Protein AF-A0A1S3ZKY7-F1 (afdb_monomer)

Foldseek 3Di:
DDPVVVCCVPQQLDDDLVRQLVDDDPPDDSVRSNCCNPPPSPDPVNNVVVVVVVVVVVPDPDDPPDDQDPVVVLVVLVVVLVVVCVVCVVDDPQRSCCVRVNDDDPPDDDDSPPDDDVCNVVDPPDPPVVVVVVVVVVVVVVVVVVVVVVVVVVVVVVVVVVVVVVVVVVVVVVVVVVPDPDDDDDDDDDDDD

Organism: Nicotiana tabacum (NCBI:txid4097)

Solvent-accessible surface area (backbone atoms only — not comparable to full-atom values): 12027 Å² total; per-residue (Å²): 132,57,69,65,61,55,44,50,65,67,39,58,75,81,45,60,72,75,59,44,68,68,68,70,57,96,91,51,56,70,66,61,50,48,46,46,49,62,64,46,63,62,26,67,69,47,46,54,50,52,51,52,51,51,55,54,57,73,66,54,85,68,78,80,84,74,68,83,70,56,68,67,59,49,52,52,56,49,52,55,51,52,50,49,45,70,75,43,69,84,58,51,76,66,58,54,48,29,72,73,76,39,84,81,59,93,89,62,86,90,75,85,79,78,67,89,46,73,63,67,77,66,48,77,85,71,52,75,65,58,54,51,52,53,53,53,52,54,50,54,50,52,54,52,52,54,54,53,52,53,52,51,50,54,52,47,57,54,49,51,56,52,49,55,53,50,51,56,51,50,53,51,51,52,52,59,63,70,68,57,79,88,77,79,83,88,83,84,86,81,82,88,134

Sequence (193 aa):
MDQLERIIAQDVKFKPLHEALKNVPKEIDKSDWEWLVKEHFLSEKFKETSIKNSINRSKLRMPHRTGSKPIREIIYELAEIQELVQFEPSLTNIEVIERYFGPQNKSHVVGLGCGITTKELKGGSSSKAAILIELNATRKEKESLQTELNATKKAKDSLEKRMDDFESKYDHLISLLVDQPSSAPSTSQQSTS

Structure (mmCIF, N/CA/C/O backbone):
data_AF-A0A1S3ZKY7-F1
#
_entry.id   AF-A0A1S3ZKY7-F1
#
loop_
_atom_site.group_PDB
_atom_site.id
_atom_site.type_symbol
_atom_site.label_atom_id
_atom_site.label_alt_id
_atom_site.label_comp_id
_atom_site.label_asym_id
_atom_site.label_entity_id
_atom_site.label_seq_id
_atom_site.pdbx_PDB_ins_code
_atom_site.Cartn_x
_atom_site.Cartn_y
_atom_site.Cartn_z
_atom_site.occupancy
_atom_site.B_iso_or_equiv
_atom_site.auth_seq_id
_atom_site.auth_comp_id
_atom_site.auth_asym_id
_atom_site.auth_atom_id
_atom_site.pdbx_PDB_model_num
ATOM 1 N N . MET A 1 1 ? -17.251 -1.980 9.704 1.00 42.00 1 MET A N 1
ATOM 2 C CA . MET A 1 1 ? -17.625 -2.300 11.102 1.00 42.00 1 MET A CA 1
ATOM 3 C C . MET A 1 1 ? -18.119 -3.734 11.110 1.00 42.00 1 MET A C 1
ATOM 5 O O . MET A 1 1 ? -19.294 -3.962 10.836 1.00 42.00 1 MET A O 1
ATOM 9 N N . ASP A 1 2 ? -17.206 -4.683 11.313 1.00 42.94 2 ASP A N 1
ATOM 10 C CA . ASP A 1 2 ? -17.513 -6.113 11.237 1.00 42.94 2 ASP A CA 1
ATOM 11 C C . ASP A 1 2 ? -18.551 -6.485 12.301 1.00 42.94 2 ASP A C 1
ATOM 13 O O . ASP A 1 2 ? -18.500 -6.012 13.441 1.00 42.94 2 ASP A O 1
ATOM 17 N N . GLN A 1 3 ? -19.504 -7.340 11.925 1.00 47.78 3 GLN A N 1
ATOM 18 C CA . GLN A 1 3 ? -20.523 -7.894 12.825 1.00 47.78 3 GLN A CA 1
ATOM 19 C C . GLN A 1 3 ? -19.907 -8.415 14.132 1.00 47.78 3 GLN A C 1
ATOM 21 O O . GLN A 1 3 ? -20.497 -8.253 15.194 1.00 47.78 3 GLN A O 1
ATOM 26 N N . LEU A 1 4 ? -18.690 -8.958 14.058 1.00 48.91 4 LEU A N 1
ATOM 27 C CA . LEU A 1 4 ? -17.944 -9.510 15.182 1.00 48.91 4 LEU A CA 1
ATOM 28 C C . LEU A 1 4 ? -17.546 -8.457 16.233 1.00 48.91 4 LEU A C 1
ATOM 30 O O . LEU A 1 4 ? -17.684 -8.708 17.427 1.00 48.91 4 LEU A O 1
ATOM 34 N N . GLU A 1 5 ? -17.117 -7.256 15.826 1.00 50.06 5 GLU A N 1
ATOM 35 C CA . GLU A 1 5 ? -16.776 -6.182 16.775 1.00 50.06 5 GLU A CA 1
ATOM 36 C C . GLU A 1 5 ? -18.026 -5.584 17.428 1.00 50.06 5 GLU A C 1
ATOM 38 O O . GLU A 1 5 ? -18.003 -5.255 18.616 1.00 50.06 5 GLU A O 1
ATOM 43 N N . ARG A 1 6 ? -19.140 -5.500 16.684 1.00 51.94 6 ARG A N 1
ATOM 44 C CA . ARG A 1 6 ? -20.444 -5.120 17.252 1.00 51.94 6 ARG A CA 1
ATOM 45 C C . ARG A 1 6 ? -20.927 -6.153 18.271 1.00 51.94 6 ARG A C 1
ATOM 47 O O . ARG A 1 6 ? -21.351 -5.754 19.351 1.00 51.94 6 ARG A O 1
ATOM 54 N N . ILE A 1 7 ? -20.786 -7.445 17.970 1.00 52.59 7 ILE A N 1
ATOM 55 C CA . ILE A 1 7 ? -21.135 -8.550 18.876 1.00 52.59 7 ILE A CA 1
ATOM 56 C C . ILE A 1 7 ? -20.257 -8.512 20.130 1.00 52.59 7 ILE A C 1
ATOM 58 O O . ILE A 1 7 ? -20.782 -8.484 21.231 1.00 52.59 7 ILE A O 1
ATOM 62 N N . ILE A 1 8 ? -18.932 -8.401 20.024 1.00 54.78 8 ILE A N 1
ATOM 63 C CA . ILE A 1 8 ? -18.059 -8.377 21.214 1.00 54.78 8 ILE A CA 1
ATOM 64 C C . ILE A 1 8 ? -18.312 -7.124 22.078 1.00 54.78 8 ILE A C 1
ATOM 66 O O . ILE A 1 8 ? -18.325 -7.205 23.310 1.00 54.78 8 ILE A O 1
ATOM 70 N N . ALA A 1 9 ? -18.548 -5.961 21.459 1.00 54.97 9 ALA A N 1
ATOM 71 C CA . ALA A 1 9 ? -18.803 -4.715 22.179 1.00 54.97 9 ALA A CA 1
ATOM 72 C C . ALA A 1 9 ? -20.195 -4.652 22.841 1.00 54.97 9 ALA A C 1
ATOM 74 O O . ALA A 1 9 ? -20.296 -4.080 23.928 1.00 54.97 9 ALA A O 1
ATOM 75 N N . GLN A 1 10 ? -21.241 -5.226 22.227 1.00 53.69 10 GLN A N 1
ATOM 76 C CA . GLN A 1 10 ? -22.602 -5.269 22.792 1.00 53.69 10 GLN A CA 1
ATOM 77 C C . GLN A 1 10 ? -22.872 -6.498 23.671 1.00 53.69 10 GLN A C 1
ATOM 79 O O . GLN A 1 10 ? -23.596 -6.368 24.656 1.00 53.69 10 GLN A O 1
ATOM 84 N N . ASP A 1 11 ? -22.306 -7.667 23.355 1.00 52.34 11 ASP A N 1
ATOM 85 C CA . ASP A 1 11 ? -22.710 -8.934 23.978 1.00 52.34 11 ASP A CA 1
ATOM 86 C C . ASP A 1 11 ? -21.818 -9.407 25.124 1.00 52.34 11 ASP A C 1
ATOM 88 O O . ASP A 1 11 ? -22.285 -10.136 25.992 1.00 52.34 11 ASP A O 1
ATOM 92 N N . VAL A 1 12 ? -20.553 -8.995 25.184 1.00 53.25 12 VAL A N 1
ATOM 93 C CA . VAL A 1 12 ? -19.628 -9.512 26.211 1.00 53.25 12 VAL A CA 1
ATOM 94 C C . VAL A 1 12 ? -19.398 -8.502 27.329 1.00 53.25 12 VAL A C 1
ATOM 96 O O . VAL A 1 12 ? -19.188 -8.866 28.484 1.00 53.25 12 VAL A O 1
ATOM 99 N N . LYS A 1 13 ? -19.444 -7.207 27.010 1.00 55.41 13 LYS A N 1
ATOM 100 C CA . LYS A 1 13 ? -18.928 -6.177 27.915 1.00 55.41 13 LYS A CA 1
ATOM 101 C C . LYS A 1 13 ? -19.804 -5.911 29.146 1.00 55.41 13 LYS A C 1
ATOM 103 O O . LYS A 1 13 ? -19.282 -5.374 30.117 1.00 55.41 13 LYS A O 1
ATOM 108 N N . PHE A 1 14 ? -21.086 -6.299 29.125 1.00 52.44 14 PHE A N 1
ATOM 109 C CA . PHE A 1 14 ? -22.036 -6.033 30.220 1.00 52.44 14 PHE A CA 1
ATOM 110 C C . PHE A 1 14 ? -23.127 -7.097 30.423 1.00 52.44 14 PHE A C 1
ATOM 112 O O . PHE A 1 14 ? -24.035 -6.877 31.223 1.00 52.44 14 PHE A O 1
ATOM 119 N N . LYS A 1 15 ? -23.068 -8.239 29.728 1.00 62.38 15 LYS A N 1
ATOM 120 C CA . LYS A 1 15 ? -24.118 -9.257 29.831 1.00 62.38 15 LYS A CA 1
ATOM 121 C C . LYS A 1 15 ? -23.753 -10.362 30.825 1.00 62.38 15 LYS A C 1
ATOM 123 O O . LYS A 1 15 ? -22.584 -10.745 30.914 1.00 62.38 15 LYS A O 1
ATOM 128 N N . PRO A 1 16 ? -24.728 -10.891 31.584 1.00 65.12 16 PRO A N 1
ATOM 129 C CA . PRO A 1 16 ? -24.502 -12.038 32.455 1.00 65.12 16 PRO A CA 1
ATOM 130 C C . PRO A 1 16 ? -24.064 -13.264 31.633 1.00 65.12 16 PRO A C 1
ATOM 132 O O . PRO A 1 16 ? -24.511 -13.450 30.503 1.00 65.12 16 PRO A O 1
ATOM 135 N N . LEU A 1 17 ? -23.207 -14.117 32.214 1.00 67.81 17 LEU A N 1
ATOM 136 C CA . LEU A 1 17 ? -22.552 -15.271 31.563 1.00 67.81 17 LEU A CA 1
ATOM 137 C C . LEU A 1 17 ? -23.483 -16.086 30.644 1.00 67.81 17 LEU A C 1
ATOM 139 O O . LEU A 1 17 ? -23.089 -16.474 29.549 1.00 67.81 17 LEU A O 1
ATOM 143 N N . HIS A 1 18 ? -24.722 -16.329 31.073 1.00 66.88 18 HIS A N 1
ATOM 144 C CA . HIS A 1 18 ? -25.687 -17.139 30.328 1.00 66.88 18 HIS A CA 1
ATOM 145 C C . HIS A 1 18 ? -26.135 -16.510 28.997 1.00 66.88 18 HIS A C 1
ATOM 147 O O . HIS A 1 18 ? -26.494 -17.233 28.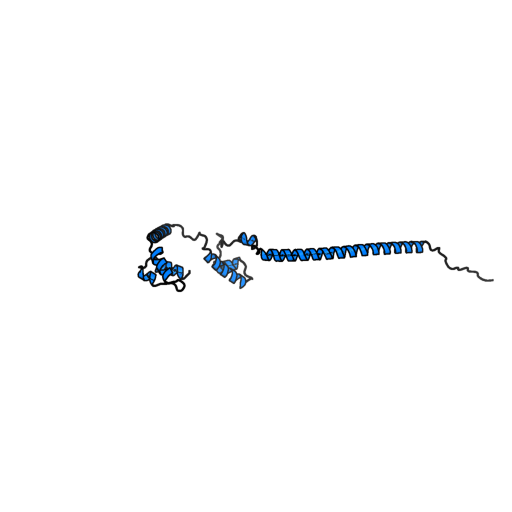072 1.00 66.88 18 HIS A O 1
ATOM 153 N N . GLU A 1 19 ? -26.116 -15.181 28.883 1.00 71.50 19 GLU A N 1
ATOM 154 C CA . GLU A 1 19 ? -26.528 -14.469 27.673 1.00 71.50 19 GLU A CA 1
ATOM 155 C C . GLU A 1 19 ? -25.380 -14.412 26.652 1.00 71.50 19 GLU A C 1
ATOM 157 O O . GLU A 1 19 ? -25.602 -14.641 25.465 1.00 71.50 19 GLU A O 1
ATOM 162 N N . ALA A 1 20 ? -24.137 -14.236 27.117 1.00 70.69 20 ALA A N 1
ATOM 163 C CA . ALA A 1 20 ? -22.943 -14.274 26.265 1.00 70.69 20 ALA A CA 1
ATOM 164 C C . ALA A 1 20 ? -22.727 -15.656 25.616 1.00 70.69 20 ALA A C 1
ATOM 166 O O . ALA A 1 20 ? -22.310 -15.753 24.463 1.00 70.69 20 ALA A O 1
ATOM 167 N N . LEU A 1 21 ? -23.072 -16.738 26.323 1.00 75.94 21 LEU A N 1
ATOM 168 C CA . LEU A 1 21 ? -22.994 -18.104 25.790 1.00 75.94 21 LEU A CA 1
ATOM 169 C C . LEU A 1 21 ? -24.076 -18.428 24.745 1.00 75.94 21 LEU A C 1
ATOM 171 O O . LEU A 1 21 ? -23.936 -19.401 24.006 1.00 75.94 21 LEU A O 1
ATOM 175 N N . LYS A 1 22 ? -25.155 -17.639 24.668 1.00 77.81 22 LYS A N 1
ATOM 176 C CA . LYS A 1 22 ? -26.267 -17.873 23.734 1.00 77.81 22 LYS A CA 1
ATOM 177 C C . LYS A 1 22 ? -25.970 -17.354 22.322 1.00 77.81 22 LYS A C 1
ATOM 179 O O . LYS A 1 22 ? -26.489 -17.903 21.352 1.00 77.81 22 LYS A O 1
ATOM 184 N N . ASN A 1 23 ? -25.118 -16.338 22.205 1.00 75.81 23 ASN A N 1
ATOM 185 C CA . ASN A 1 23 ? -24.823 -15.653 20.947 1.00 75.81 23 ASN A CA 1
ATOM 186 C C . ASN A 1 23 ? -23.524 -16.170 20.316 1.00 75.81 23 ASN A C 1
ATOM 188 O O . ASN A 1 23 ? -22.545 -15.436 20.207 1.00 75.81 23 ASN A O 1
ATOM 192 N N . VAL A 1 24 ? -23.511 -17.441 19.907 1.00 81.06 24 VAL A N 1
ATOM 193 C CA . VAL A 1 24 ? -22.349 -18.038 19.230 1.00 81.06 24 VAL A CA 1
ATOM 194 C C . VAL A 1 24 ? -22.289 -17.553 17.776 1.00 81.06 24 VAL A C 1
ATOM 196 O O . VAL A 1 24 ? -23.265 -17.733 17.039 1.00 8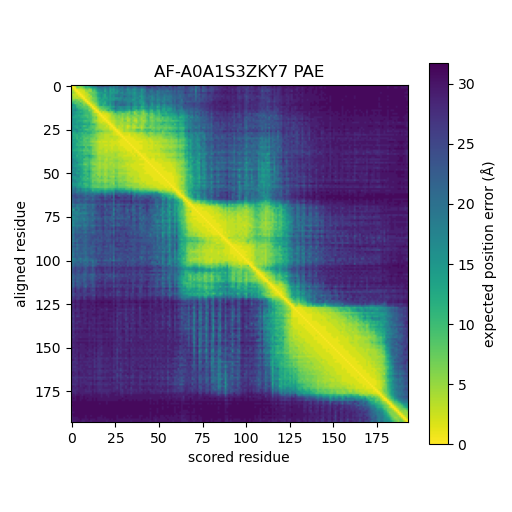1.06 24 VAL A O 1
ATOM 199 N N . PRO A 1 25 ? -21.181 -16.938 17.327 1.00 82.75 25 PRO A N 1
ATOM 200 C CA . PRO A 1 25 ? -21.017 -16.554 15.927 1.00 82.75 25 PRO A CA 1
ATOM 201 C C . PRO A 1 25 ? -21.023 -17.774 14.997 1.00 82.75 25 PRO A C 1
ATOM 203 O O . PRO A 1 25 ? -20.473 -18.816 15.334 1.00 82.75 25 PRO A O 1
ATOM 206 N N . LYS A 1 26 ? -21.614 -17.637 13.800 1.00 78.94 26 LYS A N 1
ATOM 207 C CA . LYS A 1 26 ? -21.827 -18.752 12.850 1.00 78.94 26 LYS A CA 1
ATOM 208 C C . LYS A 1 26 ? -20.545 -19.469 12.401 1.00 78.94 26 LYS A C 1
ATOM 210 O O . LYS A 1 26 ? -20.623 -20.600 11.943 1.00 78.94 26 LYS A O 1
ATOM 215 N N . GLU A 1 27 ? -19.403 -18.799 12.500 1.00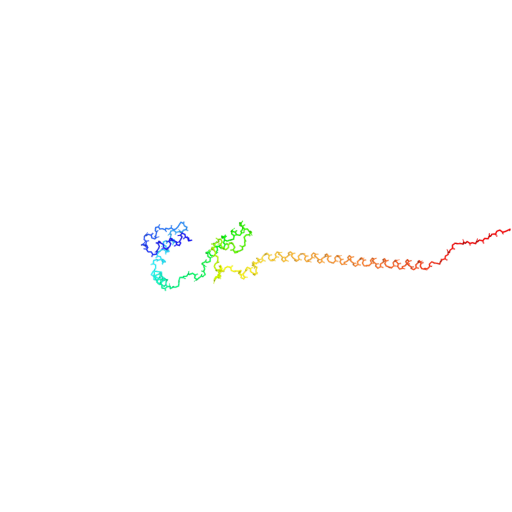 84.56 27 GLU A N 1
ATOM 216 C CA . GLU A 1 27 ? -18.098 -19.272 12.019 1.00 84.56 27 GLU A CA 1
ATOM 217 C C . GLU A 1 27 ? -17.199 -19.807 13.143 1.00 84.56 27 GLU A C 1
ATOM 219 O O . GLU A 1 27 ? -16.087 -20.252 12.873 1.00 84.56 27 GLU A O 1
ATOM 224 N N . ILE A 1 28 ? -17.648 -19.745 14.400 1.00 81.56 28 ILE A N 1
ATOM 225 C CA . ILE A 1 28 ? -16.843 -20.109 15.569 1.00 81.56 28 ILE A CA 1
ATOM 226 C C . ILE A 1 28 ? -17.402 -21.390 16.179 1.00 81.56 28 ILE A C 1
ATOM 228 O O . ILE A 1 28 ? -18.613 -21.510 16.382 1.00 81.56 28 ILE A O 1
ATOM 232 N N . ASP A 1 29 ? -16.517 -22.339 16.492 1.00 90.19 29 ASP A N 1
ATOM 233 C CA . ASP A 1 29 ? -16.918 -23.546 17.204 1.00 90.19 29 ASP A CA 1
ATOM 234 C C . ASP A 1 29 ? -17.495 -23.196 18.579 1.00 90.19 29 ASP A C 1
ATOM 236 O O . ASP A 1 29 ? -17.014 -22.312 19.295 1.00 90.19 29 ASP A O 1
ATOM 240 N N . LYS A 1 30 ? -18.542 -23.917 18.975 1.00 87.44 30 LYS A N 1
ATOM 241 C CA . LYS A 1 30 ? -19.236 -23.647 20.232 1.00 87.44 30 LYS A CA 1
ATOM 242 C C . LYS A 1 30 ? -18.313 -23.819 21.443 1.00 87.44 30 LYS A C 1
ATOM 244 O O . LYS A 1 30 ? -18.432 -23.059 22.402 1.00 87.44 30 LYS A O 1
ATOM 249 N N . SER A 1 31 ? -17.390 -24.775 21.389 1.00 88.06 31 SER A N 1
ATOM 250 C CA . SER A 1 31 ? -16.435 -25.060 22.464 1.00 88.06 31 SER A CA 1
ATOM 251 C C . SER A 1 31 ? -15.411 -23.935 22.598 1.00 88.06 31 SER A C 1
ATOM 253 O O . SER A 1 31 ? -15.152 -23.469 23.708 1.00 88.06 31 SER A O 1
ATOM 255 N N . ASP A 1 32 ? -14.898 -23.444 21.467 1.00 88.00 32 ASP A N 1
ATOM 256 C CA . ASP A 1 32 ? -13.958 -22.319 21.423 1.00 88.00 32 ASP A CA 1
ATOM 257 C C . ASP A 1 32 ? -14.606 -21.034 21.950 1.00 88.00 32 ASP A C 1
ATOM 259 O O . ASP A 1 32 ? -14.001 -20.302 22.737 1.00 88.00 32 ASP A O 1
ATOM 263 N N . TRP A 1 33 ? -15.868 -20.783 21.583 1.00 87.25 33 TRP A N 1
ATOM 264 C CA . TRP A 1 33 ? -16.634 -19.655 22.114 1.00 87.25 33 TRP A CA 1
ATOM 265 C C . TRP A 1 33 ? -16.857 -19.768 23.625 1.00 87.25 33 TRP A C 1
ATOM 267 O O . TRP A 1 33 ? -16.648 -18.799 24.358 1.00 87.25 33 TRP A O 1
ATOM 277 N N . GLU A 1 34 ? -17.244 -20.949 24.113 1.00 87.75 34 GLU A N 1
ATOM 278 C CA . GLU A 1 34 ? -17.424 -21.190 25.545 1.00 87.75 34 GLU A CA 1
ATOM 279 C C . GLU A 1 34 ? -16.136 -20.959 26.336 1.00 87.75 34 GLU A C 1
ATOM 281 O O . GLU A 1 34 ? -16.178 -20.297 27.376 1.00 87.75 34 GLU A O 1
ATOM 286 N N . TRP A 1 35 ? -15.004 -21.469 25.846 1.00 91.44 35 TRP A N 1
ATOM 287 C CA . TRP A 1 35 ? -13.700 -21.262 26.471 1.00 91.44 35 TRP A CA 1
ATOM 288 C C . TRP A 1 35 ? -13.334 -19.777 26.500 1.00 91.44 35 TRP A C 1
ATOM 290 O O . TRP A 1 35 ? -12.977 -19.240 27.544 1.00 91.44 35 TRP A O 1
ATOM 300 N N . LEU A 1 36 ? -13.500 -19.076 25.380 1.00 86.31 36 LEU A N 1
ATOM 301 C CA . LEU A 1 36 ? -13.163 -17.660 25.258 1.00 86.31 36 LEU A CA 1
ATOM 302 C C . LEU A 1 36 ? -14.007 -16.783 26.204 1.00 86.31 36 LEU A C 1
ATOM 304 O O . LEU A 1 36 ? -13.482 -15.875 26.855 1.00 86.31 36 LEU A O 1
ATOM 308 N N . VAL A 1 37 ? -15.301 -17.083 26.350 1.00 84.50 37 VAL A N 1
ATOM 309 C CA . VAL A 1 37 ? -16.180 -16.389 27.301 1.00 84.50 37 VAL A CA 1
ATOM 310 C C . VAL A 1 37 ? -15.797 -16.710 28.750 1.00 84.50 37 VAL A C 1
ATOM 312 O O . VAL A 1 37 ? -15.634 -15.784 29.549 1.00 84.50 37 VAL A O 1
ATOM 315 N N . LYS A 1 38 ? -15.641 -17.994 29.100 1.00 84.69 38 LYS A N 1
ATOM 316 C CA . LYS A 1 38 ? -15.404 -18.445 30.483 1.00 84.69 38 LYS A CA 1
ATOM 317 C C . LYS A 1 38 ? -14.000 -18.106 30.988 1.00 84.69 38 LYS A C 1
ATOM 319 O O . LYS A 1 38 ? -13.868 -17.569 32.083 1.00 84.69 38 LYS A O 1
ATOM 324 N N . GLU A 1 39 ? -12.975 -18.364 30.184 1.00 86.88 39 GLU A N 1
ATOM 325 C CA . GLU A 1 39 ? -11.572 -18.285 30.601 1.00 86.88 39 GLU A CA 1
ATOM 326 C C . GLU A 1 39 ? -10.929 -16.932 30.288 1.00 86.88 39 GLU A C 1
ATOM 328 O O . GLU A 1 39 ? -10.098 -16.451 31.057 1.00 86.88 39 GLU A O 1
ATOM 333 N N . HIS A 1 40 ? -11.303 -16.274 29.184 1.00 83.94 40 HIS A N 1
ATOM 334 C CA . HIS A 1 40 ? -10.685 -15.001 28.803 1.00 83.94 40 HIS A CA 1
ATOM 335 C C . HIS A 1 40 ? -11.512 -13.799 29.258 1.00 83.94 40 HIS A C 1
ATOM 337 O O . HIS A 1 40 ? -11.058 -13.013 30.095 1.00 83.94 40 HIS A O 1
ATOM 343 N N . PHE A 1 41 ? -12.735 -13.653 28.745 1.00 80.81 41 PHE A N 1
ATOM 344 C CA . PHE A 1 41 ? -13.540 -12.450 28.974 1.00 80.81 41 PHE A CA 1
ATOM 345 C C . PHE A 1 41 ? -14.066 -12.312 30.403 1.00 80.81 41 PHE A C 1
ATOM 347 O O . PHE A 1 41 ? -14.220 -11.190 30.895 1.00 80.81 41 PHE A O 1
ATOM 354 N N . LEU A 1 42 ? -14.305 -13.427 31.096 1.00 81.81 42 LEU A N 1
ATOM 355 C CA . LEU A 1 42 ? -14.698 -13.405 32.503 1.00 81.81 42 LEU A CA 1
ATOM 356 C C . LEU A 1 42 ? -13.529 -13.358 33.487 1.00 81.81 42 LEU A C 1
ATOM 358 O O . LEU A 1 42 ? -13.784 -13.140 34.677 1.00 81.81 42 LEU A O 1
ATOM 362 N N . SER A 1 43 ? -12.285 -13.480 33.015 1.00 85.88 43 SER A N 1
ATOM 363 C CA . SER A 1 43 ? -11.109 -13.380 33.879 1.00 85.88 43 SER A CA 1
ATOM 364 C C . SER A 1 43 ? -11.023 -12.016 34.573 1.00 85.88 43 SER A C 1
ATOM 366 O O . SER A 1 43 ? -11.299 -10.967 33.981 1.00 85.88 43 SER A O 1
ATOM 368 N N . GLU A 1 44 ? -10.595 -12.028 35.838 1.00 87.81 44 GLU A N 1
ATOM 369 C CA . GLU A 1 44 ? -10.360 -10.826 36.652 1.00 87.81 44 GLU A CA 1
ATOM 370 C C . GLU A 1 44 ? -9.427 -9.848 35.921 1.00 87.81 44 GLU A C 1
ATOM 372 O O . GLU A 1 44 ? -9.733 -8.669 35.737 1.00 87.81 44 GLU A O 1
ATOM 377 N N . LYS A 1 45 ? -8.324 -10.385 35.379 1.00 89.00 45 LYS A N 1
ATOM 378 C CA . LYS A 1 45 ? -7.309 -9.635 34.635 1.00 89.00 45 LYS A CA 1
ATOM 379 C C . LYS A 1 45 ? -7.904 -8.890 33.440 1.00 89.00 45 LYS A C 1
ATOM 381 O O . LYS A 1 45 ? -7.572 -7.720 33.225 1.00 89.00 45 LYS A O 1
ATOM 386 N N . PHE A 1 46 ? -8.762 -9.542 32.651 1.00 84.44 46 PHE A N 1
ATOM 387 C CA . PHE A 1 46 ? -9.401 -8.910 31.497 1.00 84.44 46 PHE A CA 1
ATOM 388 C C . PHE A 1 46 ? -10.382 -7.820 31.933 1.00 84.44 46 PHE A C 1
ATOM 390 O O . PHE A 1 46 ? -10.324 -6.707 31.405 1.00 84.44 46 PHE A O 1
ATOM 397 N N . LYS A 1 47 ? -11.233 -8.098 32.929 1.00 83.00 47 LYS A N 1
ATOM 398 C CA . LYS A 1 47 ? -12.198 -7.131 33.478 1.00 83.00 47 LYS A CA 1
ATOM 399 C C . LYS A 1 47 ? -11.506 -5.876 33.997 1.00 83.00 47 LYS A C 1
ATOM 401 O O . LYS A 1 47 ? -11.846 -4.771 33.573 1.00 83.00 47 LYS A O 1
ATOM 406 N N . GLU A 1 48 ? -10.488 -6.035 34.838 1.00 87.81 48 GLU A N 1
ATOM 407 C CA . GLU A 1 48 ? -9.704 -4.916 35.357 1.00 87.81 48 GLU A CA 1
ATOM 408 C C . GLU A 1 48 ? -9.064 -4.091 34.240 1.00 87.81 48 GLU A C 1
ATOM 410 O O . GLU A 1 48 ? -9.129 -2.860 34.250 1.00 87.81 48 GLU A O 1
ATOM 415 N N . THR A 1 49 ? -8.441 -4.762 33.268 1.00 82.69 49 THR A N 1
ATOM 416 C CA . THR A 1 49 ? -7.779 -4.101 32.137 1.00 82.69 49 THR A CA 1
ATOM 417 C C . THR A 1 49 ? -8.792 -3.341 31.285 1.00 82.69 49 THR A C 1
ATOM 419 O O . THR A 1 49 ? -8.549 -2.199 30.902 1.00 82.69 49 THR A O 1
ATOM 422 N N . SER A 1 50 ? -9.958 -3.937 31.030 1.00 79.19 50 SER A N 1
ATOM 423 C CA . SER A 1 50 ? -11.060 -3.324 30.288 1.00 79.19 50 SER A CA 1
ATOM 424 C C . SER A 1 50 ? -11.580 -2.059 30.984 1.00 79.19 50 SER A C 1
ATOM 426 O O . SER A 1 50 ? -11.712 -1.017 30.336 1.00 79.19 50 SER A O 1
ATOM 428 N N . ILE A 1 51 ? -11.785 -2.106 32.308 1.00 84.06 51 ILE A N 1
ATOM 429 C CA . ILE A 1 51 ? -12.202 -0.951 33.121 1.00 84.06 51 ILE A CA 1
ATOM 430 C C . ILE A 1 51 ? -11.133 0.147 33.084 1.00 84.06 51 ILE A C 1
ATOM 432 O O . ILE A 1 51 ? -11.445 1.295 32.757 1.00 84.06 51 ILE A O 1
ATOM 436 N N . LYS A 1 52 ? -9.864 -0.201 33.342 1.00 86.31 52 LYS A N 1
ATOM 437 C CA . LYS A 1 52 ? -8.726 0.735 33.278 1.00 86.31 52 LYS A CA 1
ATOM 438 C C . LYS A 1 52 ? -8.643 1.403 31.901 1.00 86.31 52 LYS A C 1
ATOM 440 O O . LYS A 1 52 ? -8.559 2.626 31.821 1.00 86.31 52 LYS A O 1
ATOM 445 N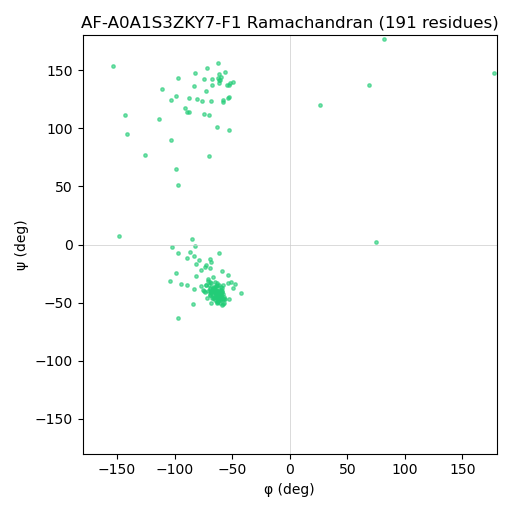 N . ASN A 1 53 ? -8.753 0.634 30.817 1.00 82.81 53 ASN A N 1
ATOM 446 C CA . ASN A 1 53 ? -8.741 1.151 29.447 1.00 82.81 53 ASN A CA 1
ATOM 447 C C . ASN A 1 53 ? -9.924 2.082 29.164 1.00 82.81 53 ASN A C 1
ATOM 449 O O . ASN A 1 53 ? -9.746 3.106 28.508 1.00 82.81 53 ASN A O 1
ATOM 453 N N . SER A 1 54 ? -11.119 1.758 29.663 1.00 78.44 54 SER A N 1
ATOM 454 C CA . SER A 1 54 ? -12.304 2.607 29.514 1.00 78.44 54 SER A CA 1
ATOM 455 C C . SER A 1 54 ? -12.134 3.952 30.227 1.00 78.44 54 SER A C 1
ATOM 457 O O . SER A 1 54 ? -12.396 4.995 29.633 1.00 78.44 54 SER A O 1
ATOM 459 N N . ILE A 1 55 ? -11.629 3.940 31.465 1.00 83.75 55 ILE A N 1
ATOM 460 C CA . ILE A 1 55 ? -11.339 5.152 32.249 1.00 83.75 55 ILE A CA 1
ATOM 461 C C . ILE A 1 55 ? -10.227 5.978 31.591 1.00 83.75 55 ILE A C 1
ATOM 463 O O . ILE A 1 55 ? -10.296 7.202 31.533 1.00 83.75 55 ILE A O 1
ATOM 467 N N . ASN A 1 56 ? -9.184 5.327 31.078 1.00 83.38 56 ASN A N 1
ATOM 468 C CA . ASN A 1 56 ? -8.111 6.024 30.375 1.00 83.38 56 ASN A CA 1
ATOM 469 C C . ASN A 1 56 ? -8.632 6.679 29.094 1.00 83.38 56 ASN A C 1
ATOM 471 O O . ASN A 1 56 ? -8.288 7.826 28.822 1.00 83.38 56 ASN A O 1
ATOM 475 N N . ARG A 1 57 ? -9.522 5.999 28.357 1.00 75.44 57 ARG A N 1
ATOM 476 C CA . ARG A 1 57 ? -10.179 6.572 27.178 1.00 75.44 57 ARG A CA 1
ATOM 477 C C . ARG A 1 57 ? -11.051 7.774 27.519 1.00 75.44 57 ARG A C 1
ATOM 479 O O . ARG A 1 57 ? -11.004 8.760 26.796 1.00 75.44 57 ARG A O 1
ATOM 486 N N . SER A 1 58 ? -11.797 7.733 28.623 1.00 77.06 58 SER A N 1
ATOM 487 C CA . SER A 1 58 ? -12.638 8.865 29.032 1.00 77.06 58 SER A CA 1
ATOM 488 C C . SER A 1 58 ? -11.832 10.083 29.501 1.00 77.06 58 SER A C 1
ATOM 490 O O . SER A 1 58 ? -12.354 11.193 29.500 1.00 77.06 58 SER A O 1
ATOM 492 N N . LYS A 1 59 ? -10.564 9.898 29.896 1.00 83.38 59 LYS A N 1
ATOM 493 C CA . LYS A 1 59 ? -9.640 10.983 30.279 1.00 83.38 59 LYS A CA 1
ATOM 494 C C . LYS A 1 59 ? -8.950 11.654 29.087 1.00 83.38 59 LYS A C 1
ATOM 496 O O . LYS A 1 59 ? -8.286 12.675 29.270 1.00 83.38 59 LYS A O 1
ATOM 501 N N . LEU A 1 60 ? -9.071 11.103 27.878 1.00 71.56 60 LEU A N 1
ATOM 502 C CA . LEU A 1 60 ? -8.468 11.690 26.683 1.00 71.56 60 LEU A CA 1
ATOM 503 C C . LEU A 1 60 ? -9.205 12.988 26.320 1.00 71.56 60 LEU A C 1
ATOM 505 O O . LEU A 1 60 ? -10.357 12.967 25.901 1.00 71.56 60 LEU A O 1
ATOM 509 N N . ARG A 1 61 ? -8.525 14.132 26.482 1.00 65.50 61 ARG A N 1
ATOM 510 C CA . ARG A 1 61 ? -9.045 15.463 26.102 1.00 65.50 61 ARG A CA 1
ATOM 511 C C . ARG A 1 61 ? -8.982 15.741 24.604 1.00 65.50 61 ARG A C 1
ATOM 513 O O . ARG A 1 61 ? -9.697 16.615 24.127 1.00 65.50 61 ARG A O 1
ATOM 520 N N . MET A 1 62 ? -8.110 15.043 23.883 1.00 64.56 62 MET A N 1
ATOM 521 C CA . MET A 1 62 ? -7.963 15.203 22.442 1.00 64.56 62 MET A CA 1
ATOM 522 C C . MET A 1 62 ? -8.891 14.212 21.735 1.00 64.56 62 MET A C 1
ATOM 524 O O . MET A 1 62 ? -8.684 13.006 21.881 1.00 64.56 62 MET A O 1
ATOM 528 N N . PRO A 1 63 ? -9.883 14.673 20.951 1.00 54.22 63 PRO A N 1
ATOM 529 C CA . PRO A 1 63 ? -10.572 13.802 20.012 1.00 54.22 63 PRO A CA 1
ATOM 530 C C . PRO A 1 63 ? -9.516 13.225 19.067 1.00 54.22 63 PRO A C 1
ATOM 532 O O . PRO A 1 63 ? -8.791 13.988 18.424 1.00 54.22 63 PRO A O 1
ATOM 535 N N . HIS A 1 64 ? -9.400 11.900 18.976 1.00 54.47 64 HIS A N 1
ATOM 536 C CA . HIS A 1 64 ? -8.532 11.256 17.990 1.00 54.47 64 HIS A CA 1
ATOM 537 C C . HIS A 1 64 ? -9.114 11.448 16.584 1.00 54.47 64 HIS A C 1
ATOM 539 O O . HIS A 1 64 ? -9.709 10.549 16.008 1.00 54.47 64 HIS A O 1
ATOM 545 N N . ARG A 1 65 ? -8.955 12.655 16.038 1.00 52.72 65 ARG A N 1
ATOM 546 C CA . ARG A 1 65 ? -8.876 12.889 14.591 1.00 52.72 65 ARG A CA 1
ATOM 547 C C . ARG A 1 65 ? -7.434 12.791 14.091 1.00 52.72 65 ARG A C 1
ATOM 549 O O . ARG A 1 65 ? -7.207 12.728 12.892 1.00 52.72 65 ARG A O 1
ATOM 556 N N . THR A 1 66 ? -6.474 12.749 15.016 1.00 44.72 66 THR A N 1
ATOM 557 C CA . THR A 1 66 ? -5.054 12.542 14.743 1.00 44.72 66 THR A CA 1
ATOM 558 C C . THR A 1 66 ? -4.636 11.203 15.337 1.00 44.72 66 THR A C 1
ATOM 560 O O . THR A 1 66 ? -4.567 11.020 16.553 1.00 44.72 66 THR A O 1
ATOM 563 N N . GLY A 1 67 ? -4.410 10.263 14.437 1.00 55.28 67 GLY A N 1
ATOM 564 C CA . GLY A 1 67 ? -3.953 8.899 14.643 1.00 55.28 67 GLY A CA 1
ATOM 565 C C . GLY A 1 67 ? -3.939 8.245 13.267 1.00 55.28 67 GLY A C 1
ATOM 566 O O . GLY A 1 67 ? -4.741 8.625 12.412 1.00 55.28 67 GLY A O 1
ATOM 567 N N . SER A 1 68 ? -3.017 7.319 13.012 1.00 59.47 68 SER A N 1
ATOM 568 C CA . SER A 1 68 ? -3.065 6.561 11.763 1.00 59.47 68 SER A CA 1
ATOM 569 C C . SER A 1 68 ? -4.417 5.862 11.696 1.00 59.47 68 SER A C 1
ATOM 571 O O . SER A 1 68 ? -4.772 5.142 12.635 1.00 59.47 68 SER A O 1
ATOM 573 N N . LYS A 1 69 ? -5.178 6.090 10.618 1.00 66.12 69 LYS A N 1
ATOM 574 C CA . LYS A 1 69 ? -6.363 5.277 10.340 1.00 66.12 69 LYS A CA 1
ATOM 575 C C . LYS A 1 69 ? -5.952 3.799 10.442 1.00 66.12 69 LYS A C 1
ATOM 577 O O . LYS A 1 69 ? -4.831 3.456 10.043 1.00 66.12 69 LYS A O 1
ATOM 582 N N . PRO A 1 70 ? -6.785 2.919 11.018 1.00 69.44 70 PRO A N 1
ATOM 583 C CA . PRO A 1 70 ? -6.475 1.499 11.032 1.00 69.44 70 PRO A CA 1
ATOM 584 C C . PRO A 1 70 ? -6.227 1.029 9.593 1.00 69.44 70 PRO A C 1
ATOM 586 O O . PRO A 1 70 ? -6.970 1.392 8.687 1.00 69.44 70 PRO A O 1
ATOM 589 N N . ILE A 1 71 ? -5.191 0.209 9.385 1.00 70.50 71 ILE A N 1
ATOM 590 C CA . ILE A 1 71 ? -4.739 -0.238 8.049 1.00 70.50 71 ILE A CA 1
ATOM 591 C C . ILE A 1 71 ? -5.902 -0.758 7.194 1.00 70.50 71 ILE A C 1
ATOM 593 O O . ILE A 1 71 ? -5.969 -0.496 6.001 1.00 70.50 71 ILE A O 1
ATOM 597 N N . ARG A 1 72 ? -6.853 -1.456 7.818 1.00 72.38 72 ARG A N 1
ATOM 598 C CA . ARG A 1 72 ? -8.073 -1.949 7.175 1.00 72.38 72 ARG A CA 1
ATOM 599 C C . ARG A 1 72 ? -8.908 -0.841 6.531 1.00 72.38 72 ARG A C 1
ATOM 601 O O . ARG A 1 72 ? -9.375 -1.012 5.415 1.00 72.38 72 ARG A O 1
ATOM 608 N N . GLU A 1 73 ? -9.136 0.251 7.249 1.00 78.19 73 GLU A N 1
ATOM 609 C CA . GLU A 1 73 ? -9.928 1.379 6.756 1.00 78.19 73 GLU A CA 1
ATOM 610 C C . GLU A 1 73 ? -9.209 2.051 5.585 1.00 78.19 73 GLU A C 1
ATOM 612 O O . GLU A 1 73 ? -9.829 2.299 4.561 1.00 78.19 73 GLU A O 1
ATOM 617 N N . ILE A 1 74 ? -7.880 2.183 5.668 1.00 76.25 74 ILE A N 1
ATOM 618 C CA . ILE A 1 74 ? -7.054 2.669 4.554 1.00 76.25 74 ILE A CA 1
ATOM 619 C C . ILE A 1 74 ? -7.188 1.762 3.319 1.00 76.25 74 ILE A C 1
ATOM 621 O O . ILE A 1 74 ? -7.334 2.264 2.211 1.00 76.25 74 ILE A O 1
ATOM 625 N N . ILE A 1 75 ? -7.169 0.434 3.491 1.00 79.25 75 ILE A N 1
ATOM 626 C CA . ILE A 1 75 ? -7.330 -0.523 2.381 1.00 79.25 75 ILE A CA 1
ATOM 627 C C . ILE A 1 75 ? -8.689 -0.353 1.693 1.00 79.25 75 ILE A C 1
ATOM 629 O O . ILE A 1 75 ? -8.743 -0.352 0.466 1.00 79.25 75 ILE A O 1
ATOM 633 N N . TYR A 1 76 ? -9.772 -0.213 2.461 1.00 84.00 76 TYR A N 1
ATOM 634 C CA . TYR A 1 76 ? -11.105 -0.034 1.883 1.00 84.00 76 TYR A CA 1
ATOM 635 C C . TYR A 1 76 ? -11.235 1.296 1.141 1.00 84.00 76 TYR A C 1
ATOM 637 O O . TYR A 1 76 ? -11.687 1.299 0.000 1.00 84.00 76 TYR A O 1
ATOM 645 N N . GLU A 1 77 ? -10.774 2.395 1.744 1.00 83.88 77 GLU A N 1
ATOM 646 C CA . GLU A 1 77 ? -10.779 3.711 1.093 1.00 83.88 77 GLU A CA 1
ATOM 647 C C . GLU A 1 77 ? -9.973 3.691 -0.215 1.00 83.88 77 GLU A C 1
ATOM 649 O O . GLU A 1 77 ? -10.405 4.236 -1.227 1.00 83.88 77 GLU A O 1
ATOM 654 N N . LEU A 1 78 ? -8.818 3.017 -0.233 1.00 83.00 78 LEU A N 1
ATOM 655 C CA . LEU A 1 78 ? -7.999 2.882 -1.439 1.00 83.00 78 LEU A CA 1
ATOM 656 C C . LEU A 1 78 ? -8.656 2.036 -2.525 1.00 83.00 78 LEU A C 1
ATOM 658 O O . LEU A 1 78 ? -8.542 2.389 -3.695 1.00 83.00 78 LEU A O 1
ATOM 662 N N . ALA A 1 79 ? -9.317 0.936 -2.160 1.00 85.75 79 ALA A N 1
ATOM 663 C CA . ALA A 1 79 ? -10.015 0.091 -3.123 1.00 85.75 79 ALA A CA 1
ATOM 664 C C . ALA A 1 79 ? -11.130 0.873 -3.834 1.00 85.75 79 ALA A C 1
ATOM 666 O O . ALA A 1 79 ? -11.246 0.809 -5.055 1.00 85.75 79 ALA A O 1
ATOM 667 N N . GLU A 1 80 ? -11.886 1.668 -3.079 1.00 86.75 80 GLU A N 1
ATOM 668 C CA . GLU A 1 80 ? -12.981 2.489 -3.598 1.00 86.75 80 GLU A CA 1
ATOM 669 C C . GLU A 1 80 ? -12.464 3.638 -4.483 1.00 86.75 80 GLU A C 1
ATOM 671 O O . GLU A 1 80 ? -12.969 3.871 -5.580 1.00 86.75 80 GLU A O 1
ATOM 676 N N . ILE A 1 81 ? -11.378 4.304 -4.074 1.00 86.31 81 ILE A N 1
ATOM 677 C CA . ILE A 1 81 ? -10.699 5.316 -4.900 1.00 86.31 81 ILE A CA 1
ATOM 678 C C . ILE A 1 81 ? -10.145 4.694 -6.191 1.00 86.31 81 ILE A C 1
ATOM 680 O O . ILE A 1 81 ? -10.259 5.289 -7.262 1.00 86.31 81 ILE A O 1
ATOM 684 N N . GLN A 1 82 ? -9.555 3.500 -6.118 1.00 86.25 82 GLN A N 1
ATOM 685 C CA . GLN A 1 82 ? -9.019 2.799 -7.284 1.00 86.25 82 GLN A CA 1
ATOM 686 C C . GLN A 1 82 ? -10.127 2.397 -8.267 1.00 86.25 82 GLN A C 1
ATOM 688 O O . GLN A 1 82 ? -9.927 2.503 -9.478 1.00 86.25 82 GLN A O 1
ATOM 693 N N . GLU A 1 83 ? -11.289 1.976 -7.767 1.00 89.62 83 GLU A N 1
ATOM 694 C CA . GLU A 1 83 ? -12.473 1.688 -8.580 1.00 89.62 83 GLU A CA 1
ATOM 695 C C . GLU A 1 83 ? -12.979 2.945 -9.304 1.00 89.62 83 GLU A C 1
ATOM 697 O O . GLU A 1 83 ? -13.221 2.901 -10.510 1.00 89.62 83 GLU A O 1
ATOM 702 N N . LEU A 1 84 ? -13.035 4.093 -8.618 1.00 86.19 84 LEU A N 1
ATOM 703 C CA . LEU A 1 84 ? -13.404 5.374 -9.234 1.00 86.19 84 LEU A CA 1
ATOM 704 C C . LEU A 1 84 ? -12.431 5.795 -10.344 1.00 86.19 84 LEU A C 1
ATOM 706 O O . LEU A 1 84 ? -12.868 6.233 -11.406 1.00 86.19 84 LEU A O 1
ATOM 710 N N . VAL A 1 85 ? -11.122 5.627 -10.127 1.00 88.06 85 VAL A N 1
ATOM 711 C CA . VAL A 1 85 ? -10.090 5.923 -11.139 1.00 88.06 85 VAL A CA 1
ATOM 712 C C . VAL A 1 85 ? -10.209 4.994 -12.352 1.00 88.06 85 VAL A C 1
ATOM 714 O O . VAL A 1 85 ? -9.983 5.426 -13.480 1.00 88.06 85 VAL A O 1
ATOM 717 N N . GLN A 1 86 ? -10.565 3.723 -12.145 1.00 87.19 86 GLN A N 1
ATOM 718 C CA . GLN A 1 86 ? -10.798 2.766 -13.234 1.00 87.19 86 GLN A CA 1
ATOM 719 C C . GLN A 1 86 ? -12.061 3.105 -14.036 1.00 87.19 86 GLN A C 1
ATOM 721 O O . GLN A 1 86 ? -12.065 2.972 -15.259 1.00 87.19 86 GLN A O 1
ATOM 726 N N . PHE A 1 87 ? -13.124 3.533 -13.353 1.00 91.44 87 PHE A N 1
ATOM 727 C CA . PHE A 1 87 ? -14.408 3.862 -13.966 1.00 91.44 87 PHE A CA 1
ATOM 728 C C . PHE A 1 87 ? -14.364 5.186 -14.747 1.00 91.44 87 PHE A C 1
ATOM 730 O O . PHE A 1 87 ? -14.887 5.264 -15.858 1.00 91.44 87 PHE A O 1
ATOM 737 N N . GLU A 1 88 ? -13.696 6.211 -14.209 1.00 89.81 88 GLU A N 1
ATOM 738 C CA . GLU A 1 88 ? -13.538 7.526 -14.841 1.00 89.81 88 GLU A CA 1
ATOM 739 C C . GLU A 1 88 ? -12.048 7.924 -14.940 1.00 89.81 88 GLU A C 1
ATOM 741 O O . GLU A 1 88 ? -11.568 8.781 -14.192 1.00 89.81 88 GLU A O 1
ATOM 746 N N . PRO A 1 89 ? -11.293 7.361 -15.904 1.00 89.06 89 PRO A N 1
ATOM 747 C CA . PRO A 1 89 ? -9.850 7.593 -16.025 1.00 89.06 89 PRO A CA 1
ATOM 748 C C . PRO A 1 89 ? -9.480 9.017 -16.466 1.00 89.06 89 PRO A C 1
ATOM 750 O O . PRO A 1 89 ? -8.313 9.397 -16.410 1.00 89.06 89 PRO A O 1
ATOM 753 N N . SER A 1 90 ? -10.452 9.809 -16.928 1.00 91.31 90 SER A N 1
ATOM 754 C CA . SER A 1 90 ? -10.258 11.219 -17.276 1.00 91.31 90 SER A CA 1
ATOM 755 C C . SER A 1 90 ? -10.240 12.150 -16.064 1.00 91.31 90 SER A C 1
ATOM 757 O O . SER A 1 90 ? -9.879 13.315 -16.226 1.00 91.31 90 SER A O 1
ATOM 759 N N . LEU A 1 91 ? -10.658 11.678 -14.882 1.00 87.69 91 LEU A N 1
ATOM 760 C CA . LEU A 1 91 ? -10.641 12.497 -13.675 1.00 87.69 91 LEU A CA 1
ATOM 761 C C . LEU A 1 91 ? -9.207 12.803 -13.261 1.00 87.69 91 LEU A C 1
ATOM 763 O O . LEU A 1 91 ? -8.328 11.940 -13.223 1.00 87.69 91 LEU A O 1
ATOM 767 N N . THR A 1 92 ? -8.985 14.050 -12.878 1.00 86.88 92 THR A N 1
ATOM 768 C CA . THR A 1 92 ? -7.747 14.434 -12.216 1.00 86.88 92 THR A CA 1
ATOM 769 C C . THR A 1 92 ? -7.720 13.878 -10.792 1.00 86.88 92 THR A C 1
ATOM 771 O O . THR A 1 92 ? -8.752 13.720 -10.138 1.00 86.88 92 THR A O 1
ATOM 774 N N . ASN A 1 93 ? -6.520 13.630 -10.261 1.00 82.81 93 ASN A N 1
ATOM 775 C CA . ASN A 1 93 ? -6.358 13.101 -8.901 1.00 82.81 93 ASN A CA 1
ATOM 776 C C . ASN A 1 93 ? -7.086 13.944 -7.837 1.00 82.81 93 ASN A C 1
ATOM 778 O O . ASN A 1 93 ? -7.564 13.396 -6.848 1.00 82.81 93 ASN A O 1
ATOM 782 N N . ILE A 1 94 ? -7.179 15.266 -8.029 1.00 82.81 94 ILE A N 1
ATOM 783 C CA . ILE A 1 94 ? -7.876 16.154 -7.092 1.00 82.81 94 ILE A CA 1
ATOM 784 C C . ILE A 1 94 ? -9.397 15.966 -7.143 1.00 82.81 94 ILE A C 1
ATOM 786 O O . ILE A 1 94 ? -10.022 15.904 -6.091 1.00 82.81 94 ILE A O 1
ATOM 790 N N . GLU A 1 95 ? -9.987 15.787 -8.327 1.00 85.69 95 GLU A N 1
ATOM 791 C CA . GLU A 1 95 ? -11.432 15.567 -8.478 1.00 85.69 95 GLU A CA 1
ATOM 792 C C . GLU A 1 95 ? -11.863 14.228 -7.871 1.00 85.69 95 GLU A C 1
ATOM 794 O O . GLU A 1 95 ? -12.896 14.155 -7.208 1.00 85.69 95 GLU A O 1
ATOM 799 N N . VAL A 1 96 ? -11.051 13.177 -8.040 1.00 87.00 96 VAL A N 1
ATOM 800 C CA . VAL A 1 96 ? -11.287 11.869 -7.402 1.00 87.00 96 VAL A CA 1
ATOM 801 C C . VAL A 1 96 ? -11.298 12.010 -5.877 1.00 87.00 96 VAL A C 1
ATOM 803 O O . VAL A 1 96 ? -12.206 11.517 -5.207 1.00 87.00 96 VAL A O 1
ATOM 806 N N . ILE A 1 97 ? -10.312 12.724 -5.325 1.00 79.50 97 ILE A N 1
ATOM 807 C CA . ILE A 1 97 ? -10.202 12.970 -3.882 1.00 79.50 97 ILE A CA 1
ATOM 808 C C . ILE A 1 97 ? -11.388 13.798 -3.376 1.00 79.50 97 ILE A C 1
ATOM 810 O O . ILE A 1 97 ? -11.942 13.477 -2.328 1.00 79.50 97 ILE A O 1
ATOM 814 N N . GLU A 1 98 ? -11.805 14.835 -4.102 1.00 84.88 98 GLU A N 1
ATOM 815 C CA . GLU A 1 98 ? -12.934 15.681 -3.705 1.00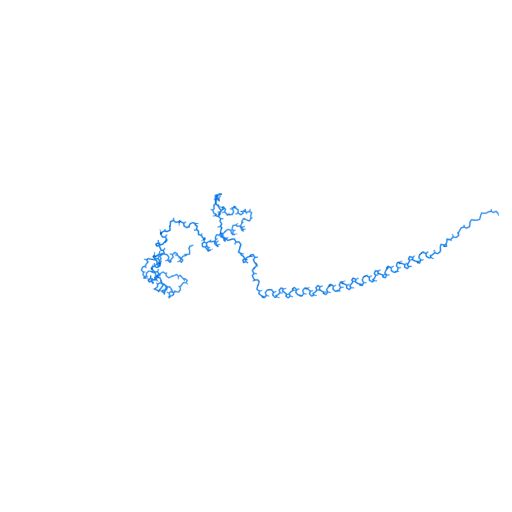 84.88 98 GLU A CA 1
ATOM 816 C C .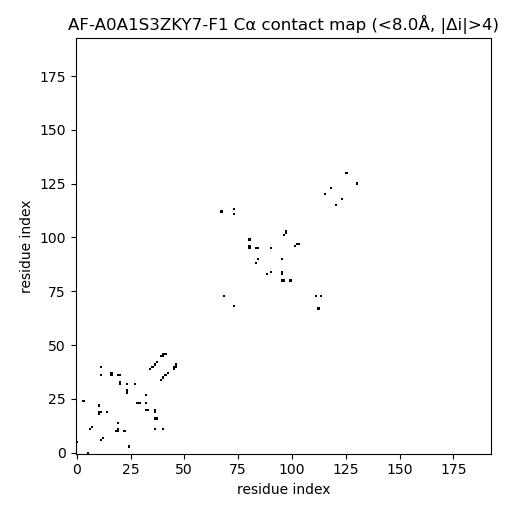 GLU A 1 98 ? -14.285 14.964 -3.792 1.00 84.88 98 GLU A C 1
ATOM 818 O O . GLU A 1 98 ? -15.147 15.211 -2.948 1.00 84.88 98 GLU A O 1
ATOM 823 N N . ARG A 1 99 ? -14.475 14.033 -4.740 1.00 86.19 99 ARG A N 1
ATOM 824 C CA . ARG A 1 99 ? -15.671 13.173 -4.755 1.00 86.19 99 ARG A CA 1
ATOM 825 C C . ARG A 1 99 ? -15.738 12.254 -3.537 1.00 86.19 99 ARG A C 1
ATOM 827 O O . ARG A 1 99 ? -16.833 12.007 -3.041 1.00 86.19 99 ARG A O 1
ATOM 834 N N . TYR A 1 100 ? -14.592 11.762 -3.061 1.00 81.50 100 TYR A N 1
ATOM 835 C CA . TYR A 1 100 ? -14.532 10.816 -1.947 1.00 81.50 100 TYR A CA 1
ATOM 836 C C . TYR A 1 100 ? -14.570 11.491 -0.568 1.00 81.50 100 TYR A C 1
ATOM 838 O O . TYR A 1 100 ? -15.371 11.141 0.295 1.00 81.50 100 TYR A O 1
ATOM 846 N N . PHE A 1 101 ? -13.706 12.485 -0.350 1.00 78.06 101 PHE A N 1
ATOM 847 C CA . PHE A 1 101 ? -13.524 13.153 0.944 1.00 78.06 101 PHE A CA 1
ATOM 848 C C . PHE A 1 101 ? -14.303 14.466 1.073 1.00 78.06 101 PHE A C 1
ATOM 850 O O . PHE A 1 101 ? -14.330 15.061 2.153 1.00 78.06 101 PHE A O 1
ATOM 857 N N . GLY A 1 102 ? -14.926 14.928 -0.010 1.00 83.00 102 GLY A N 1
ATOM 858 C CA . GLY A 1 102 ? -15.518 16.254 -0.098 1.00 83.00 102 GLY A CA 1
ATOM 859 C C . GLY A 1 102 ? -14.492 17.347 -0.435 1.00 83.00 102 GLY A C 1
ATOM 860 O O . GLY A 1 102 ? -13.287 17.078 -0.542 1.00 83.00 102 GLY A O 1
ATOM 861 N N . PRO A 1 103 ? -14.967 18.598 -0.593 1.00 82.50 103 PRO A N 1
ATOM 862 C CA . PRO A 1 103 ? -14.136 19.734 -0.981 1.00 82.50 103 PRO A CA 1
ATOM 863 C C . PRO A 1 103 ? -12.923 19.897 -0.062 1.00 82.50 103 PRO A C 1
ATOM 865 O O . PRO A 1 103 ? -13.074 19.999 1.158 1.00 82.50 103 PRO A O 1
ATOM 868 N N . GLN A 1 104 ? -11.721 19.947 -0.639 1.00 77.44 104 GLN A N 1
ATOM 869 C CA . GLN A 1 104 ? -10.495 20.064 0.148 1.00 77.44 104 GLN A CA 1
ATOM 870 C C . GLN A 1 104 ? -10.258 21.520 0.573 1.00 77.44 104 GLN A C 1
ATOM 872 O O . GLN A 1 104 ? -10.187 22.447 -0.235 1.00 77.44 104 GLN A O 1
ATOM 877 N N . ASN A 1 105 ? -10.097 21.748 1.874 1.00 70.75 105 ASN A N 1
ATOM 878 C CA . ASN A 1 105 ? -9.817 23.060 2.449 1.00 70.75 105 ASN A CA 1
ATOM 879 C C . ASN A 1 105 ? -8.304 23.356 2.481 1.00 70.75 105 ASN A C 1
ATOM 881 O O . ASN A 1 105 ? -7.515 22.624 3.078 1.00 70.75 105 ASN A O 1
ATOM 885 N N . LYS A 1 106 ? -7.916 24.503 1.900 1.00 70.31 106 LYS A N 1
ATOM 886 C CA . LYS A 1 106 ? -6.526 24.946 1.632 1.00 70.31 106 LYS A CA 1
ATOM 887 C C . LYS A 1 106 ? -5.624 25.127 2.865 1.00 70.31 106 LYS A C 1
ATOM 889 O O . LYS A 1 106 ? -4.442 25.411 2.717 1.00 70.31 106 LYS A O 1
ATOM 894 N N . SER A 1 107 ? -6.169 25.018 4.075 1.00 73.06 107 SER A N 1
ATOM 895 C CA . SER A 1 107 ? -5.439 25.237 5.329 1.00 73.06 107 SER A CA 1
ATOM 896 C C . SER A 1 107 ? -4.609 24.035 5.786 1.00 73.06 107 SER A C 1
ATOM 898 O O . SER A 1 107 ? -3.763 24.187 6.661 1.00 73.06 107 SER A O 1
ATOM 900 N N . HIS A 1 108 ? -4.866 22.839 5.253 1.00 68.75 108 HIS A N 1
ATOM 901 C CA . HIS A 1 108 ? -4.172 21.616 5.656 1.00 68.75 108 HIS A CA 1
ATOM 902 C C . HIS A 1 108 ? -4.150 20.586 4.525 1.00 68.75 108 HIS A C 1
ATOM 904 O O . HIS A 1 108 ? -5.033 20.578 3.672 1.00 68.75 108 HIS A O 1
ATOM 910 N N . VAL A 1 109 ? -3.140 19.718 4.539 1.00 62.22 109 VAL A N 1
ATOM 911 C CA . VAL A 1 109 ? -2.980 18.623 3.576 1.00 62.22 109 VAL A CA 1
ATOM 912 C C . VAL A 1 109 ? -3.493 17.330 4.206 1.00 62.22 109 VAL A C 1
ATOM 914 O O . VAL A 1 109 ? -3.063 16.967 5.302 1.00 62.22 109 VAL A O 1
ATOM 917 N N . VAL A 1 110 ? -4.387 16.624 3.512 1.00 67.19 110 VAL A N 1
ATOM 918 C CA . VAL A 1 110 ? -4.846 15.284 3.902 1.00 67.19 110 VAL A CA 1
ATOM 919 C C . VAL A 1 110 ? -3.920 14.250 3.265 1.00 67.19 110 VAL A C 1
ATOM 921 O O . VAL A 1 110 ? -3.860 14.122 2.046 1.00 67.19 110 VAL A O 1
ATOM 924 N N . GLY A 1 111 ? -3.171 13.515 4.087 1.00 65.94 111 GLY A N 1
ATOM 925 C CA . GLY A 1 111 ? -2.352 12.389 3.633 1.00 65.94 111 GLY A CA 1
ATOM 926 C C . GLY A 1 111 ? -3.013 11.056 3.977 1.00 65.94 111 GLY A C 1
ATOM 927 O O . GLY A 1 111 ? -3.259 10.796 5.152 1.00 65.94 111 GLY A O 1
ATOM 928 N N . LEU A 1 112 ? -3.243 10.185 2.984 1.00 68.00 112 LEU A N 1
ATOM 929 C CA . LEU A 1 112 ? -3.771 8.824 3.208 1.00 68.00 112 LEU A CA 1
ATOM 930 C C . LEU A 1 112 ? -2.783 7.893 3.931 1.00 68.00 112 LEU A C 1
ATOM 932 O O . LEU A 1 112 ? -3.167 6.829 4.404 1.00 68.00 112 LEU A O 1
ATOM 936 N N . GLY A 1 113 ? -1.501 8.262 3.999 1.00 66.69 113 GLY A N 1
ATOM 937 C CA . GLY A 1 113 ? -0.469 7.445 4.644 1.00 66.69 113 GLY A CA 1
ATOM 938 C C . GLY A 1 113 ? -0.028 6.210 3.847 1.00 66.69 113 GLY A C 1
ATOM 939 O O . GLY A 1 113 ? 0.855 5.495 4.307 1.00 66.69 113 GLY A O 1
ATOM 940 N N . CYS A 1 114 ? -0.564 5.988 2.643 1.00 65.50 114 CYS A N 1
ATOM 941 C CA . CYS A 1 114 ? -0.155 4.922 1.719 1.00 65.50 114 CYS A CA 1
ATOM 942 C C . CYS A 1 114 ? 0.829 5.415 0.651 1.00 65.50 114 CYS A C 1
ATOM 944 O O . CYS A 1 114 ? 0.633 5.220 -0.544 1.00 65.50 114 CYS A O 1
ATOM 946 N N . GLY A 1 115 ? 1.894 6.090 1.086 1.00 68.94 115 GLY A N 1
ATOM 947 C CA . GLY A 1 115 ? 3.019 6.373 0.197 1.00 68.94 115 GLY A CA 1
ATOM 948 C C . GLY A 1 115 ? 3.676 5.078 -0.287 1.00 68.94 115 GLY A C 1
ATOM 949 O O . GLY A 1 115 ? 3.590 4.049 0.387 1.00 68.94 115 GLY A O 1
ATOM 950 N N . ILE A 1 116 ? 4.348 5.146 -1.439 1.00 62.59 116 ILE A N 1
ATOM 951 C CA . ILE A 1 116 ? 5.028 3.993 -2.032 1.00 62.59 116 ILE A CA 1
ATOM 952 C C . ILE A 1 116 ? 5.973 3.361 -1.005 1.00 62.59 116 ILE A C 1
ATOM 954 O O . ILE A 1 116 ? 6.790 4.038 -0.369 1.00 62.59 116 ILE A O 1
ATOM 958 N N . THR A 1 117 ? 5.834 2.058 -0.792 1.00 64.75 117 THR A N 1
ATOM 959 C CA . THR A 1 117 ? 6.647 1.379 0.218 1.00 64.75 117 THR A CA 1
ATOM 960 C C . THR A 1 117 ? 8.011 1.054 -0.387 1.00 64.75 117 THR A C 1
ATOM 962 O O . THR A 1 117 ? 8.124 0.717 -1.564 1.00 64.75 117 THR A O 1
ATOM 965 N N . THR A 1 118 ? 9.082 1.060 0.412 1.00 65.25 118 THR A N 1
ATOM 966 C CA . THR A 1 118 ? 10.426 0.655 -0.052 1.00 65.25 118 THR A CA 1
ATOM 967 C C . THR A 1 118 ? 10.452 -0.729 -0.706 1.00 65.25 118 THR A C 1
ATOM 969 O O . THR A 1 118 ? 11.290 -0.976 -1.564 1.00 65.25 118 THR A O 1
ATOM 972 N N . LYS A 1 119 ? 9.525 -1.624 -0.345 1.00 66.31 119 LYS A N 1
ATOM 973 C CA . LYS A 1 119 ? 9.342 -2.943 -0.973 1.00 66.31 119 LYS A CA 1
ATOM 974 C C . LYS A 1 119 ? 8.850 -2.858 -2.422 1.00 66.31 119 LYS A C 1
ATOM 976 O O . LYS A 1 119 ? 9.271 -3.664 -3.240 1.00 66.31 119 LYS A O 1
ATOM 981 N N . GLU A 1 120 ? 7.993 -1.891 -2.728 1.00 69.56 120 GLU A N 1
ATOM 982 C CA . GLU A 1 120 ? 7.451 -1.661 -4.073 1.00 69.56 120 GLU A CA 1
ATOM 983 C C . GLU A 1 120 ? 8.506 -1.011 -4.970 1.00 69.56 120 GLU A C 1
ATOM 985 O O . GLU A 1 120 ? 8.689 -1.429 -6.108 1.00 69.56 120 GLU A O 1
ATOM 990 N N . LEU A 1 121 ? 9.289 -0.074 -4.421 1.00 69.00 121 LEU A N 1
ATOM 991 C CA . LEU A 1 121 ? 10.442 0.512 -5.116 1.00 69.00 121 LEU A CA 1
ATOM 992 C C . LEU A 1 121 ? 11.552 -0.507 -5.394 1.00 69.00 121 LEU A C 1
ATOM 994 O O . LEU A 1 121 ? 12.268 -0.389 -6.384 1.00 69.00 121 LEU A O 1
ATOM 998 N N . LYS A 1 122 ? 11.726 -1.495 -4.512 1.00 72.06 122 LYS A N 1
ATOM 999 C CA . LYS A 1 122 ? 12.823 -2.466 -4.612 1.00 72.06 122 LYS A CA 1
ATOM 1000 C C . LYS A 1 122 ? 12.537 -3.615 -5.587 1.00 72.06 122 LYS A C 1
ATOM 1002 O O . LYS A 1 122 ? 13.419 -4.446 -5.785 1.00 72.06 122 LYS A O 1
ATOM 1007 N N . GLY A 1 123 ? 11.355 -3.630 -6.213 1.00 55.09 123 GLY A N 1
ATOM 1008 C CA . GLY A 1 123 ? 10.888 -4.729 -7.051 1.00 55.09 123 GLY A CA 1
ATOM 1009 C C . GLY A 1 123 ? 10.599 -5.967 -6.201 1.00 55.09 123 GLY A C 1
ATOM 1010 O O . GLY A 1 123 ? 11.347 -6.309 -5.282 1.00 55.09 123 GLY A O 1
ATOM 1011 N N . GLY A 1 124 ? 9.486 -6.649 -6.472 1.00 62.25 124 GLY A N 1
ATOM 1012 C CA . GLY A 1 124 ? 9.181 -7.908 -5.794 1.00 62.25 124 GLY A CA 1
ATOM 1013 C C . GLY A 1 124 ? 10.365 -8.873 -5.902 1.00 62.25 124 GLY A C 1
ATOM 1014 O O . GLY A 1 124 ? 11.001 -8.962 -6.953 1.00 62.25 124 GLY A O 1
ATOM 1015 N N . SER A 1 125 ? 10.689 -9.590 -4.822 1.00 62.59 125 SER A N 1
ATOM 1016 C CA . SER A 1 125 ? 11.725 -10.618 -4.888 1.00 62.59 125 SER A CA 1
ATOM 1017 C C . SER A 1 125 ? 11.255 -11.704 -5.853 1.00 62.59 125 S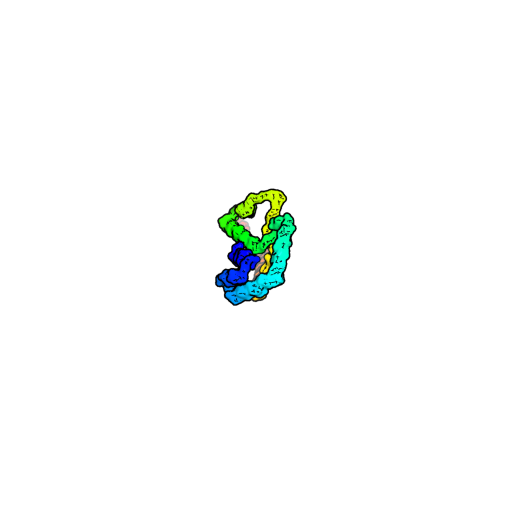ER A C 1
ATOM 1019 O O . SER A 1 125 ? 10.405 -12.525 -5.496 1.00 62.59 125 SER A O 1
ATOM 1021 N N . SER A 1 126 ? 11.769 -11.690 -7.082 1.00 66.62 126 SER A N 1
ATOM 1022 C CA . SER A 1 126 ? 11.558 -12.780 -8.028 1.00 66.62 126 SER A CA 1
ATOM 1023 C C . SER A 1 126 ? 11.958 -14.091 -7.353 1.00 66.62 126 SER A C 1
ATOM 1025 O O . SER A 1 126 ? 12.953 -14.154 -6.620 1.00 66.62 126 SER A O 1
ATOM 1027 N N . SER A 1 127 ? 11.149 -15.135 -7.534 1.00 73.31 127 SER A N 1
ATOM 1028 C CA . SER A 1 127 ? 11.463 -16.433 -6.942 1.00 73.31 127 SER A CA 1
ATOM 1029 C C . SER A 1 127 ? 12.818 -16.918 -7.471 1.00 73.31 127 SER A C 1
ATOM 1031 O O . SER A 1 127 ? 13.151 -16.725 -8.642 1.00 73.31 127 SER A O 1
ATOM 1033 N N . LYS A 1 128 ? 13.610 -17.592 -6.629 1.00 79.06 128 LYS A N 1
ATOM 1034 C CA . LYS A 1 128 ? 14.917 -18.154 -7.021 1.00 79.06 128 LYS A CA 1
ATOM 1035 C C . LYS A 1 128 ? 14.833 -19.010 -8.300 1.00 79.06 128 LYS A C 1
ATOM 1037 O O . LYS A 1 128 ? 15.778 -19.032 -9.081 1.00 79.06 128 LYS A O 1
ATOM 1042 N N . ALA A 1 129 ? 13.702 -19.685 -8.519 1.00 79.94 129 ALA A N 1
ATOM 1043 C CA . ALA A 1 129 ? 13.436 -20.476 -9.718 1.00 79.94 129 ALA A CA 1
ATOM 1044 C C . ALA A 1 129 ? 13.256 -19.613 -10.980 1.00 79.94 129 ALA A C 1
ATOM 1046 O O . ALA A 1 129 ? 13.842 -19.930 -12.012 1.00 79.94 129 ALA A O 1
ATOM 1047 N N . ALA A 1 130 ? 12.510 -18.508 -10.895 1.00 83.38 130 ALA A N 1
ATOM 1048 C CA . ALA A 1 130 ? 12.318 -17.592 -12.019 1.00 83.38 130 ALA A CA 1
ATOM 1049 C C . ALA A 1 130 ? 13.646 -16.951 -12.462 1.00 83.38 130 ALA A C 1
ATOM 1051 O O . ALA A 1 130 ? 13.955 -16.947 -13.651 1.00 83.38 130 ALA A O 1
ATOM 1052 N N . ILE A 1 131 ? 14.484 -16.538 -11.503 1.00 85.06 131 ILE A N 1
ATOM 1053 C CA . ILE A 1 131 ? 15.825 -15.998 -11.787 1.00 85.06 131 ILE A CA 1
ATOM 1054 C C . ILE A 1 131 ? 16.697 -17.029 -12.520 1.00 85.06 131 ILE A C 1
ATOM 1056 O O . ILE A 1 131 ? 17.409 -16.686 -13.457 1.00 85.06 131 ILE A O 1
ATOM 1060 N N . LEU A 1 132 ? 16.650 -18.304 -12.122 1.00 89.00 132 LEU A N 1
ATOM 1061 C CA . LEU A 1 132 ? 17.446 -19.355 -12.767 1.00 89.00 132 LEU A CA 1
ATOM 1062 C C . LEU A 1 132 ? 17.012 -19.631 -14.211 1.00 89.00 132 LEU A C 1
ATOM 1064 O O . LEU A 1 132 ? 17.866 -19.882 -15.062 1.00 89.00 132 LEU A O 1
ATOM 1068 N N . ILE A 1 133 ? 15.708 -19.583 -14.493 1.00 91.19 133 ILE A N 1
ATOM 1069 C CA . ILE A 1 133 ? 15.174 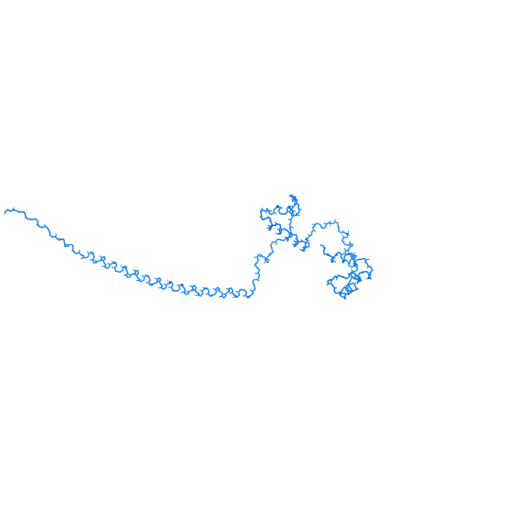-19.746 -15.853 1.00 91.19 133 ILE A CA 1
ATOM 1070 C C . ILE A 1 133 ? 15.683 -18.615 -16.751 1.00 91.19 133 ILE A C 1
ATOM 1072 O O . ILE A 1 133 ? 16.226 -18.880 -17.824 1.00 91.19 133 ILE A O 1
ATOM 1076 N N . GLU A 1 134 ? 15.582 -17.374 -16.279 1.00 93.75 134 GLU A N 1
ATOM 1077 C CA . GLU A 1 134 ? 16.039 -16.187 -17.003 1.00 93.75 134 GLU A CA 1
ATOM 1078 C C . GLU A 1 134 ? 17.561 -16.201 -17.235 1.00 93.75 134 GLU A C 1
ATOM 1080 O O . GLU A 1 134 ? 18.045 -15.930 -18.336 1.00 93.75 134 GLU A O 1
ATOM 1085 N N . LEU A 1 135 ? 18.340 -16.627 -16.237 1.00 93.75 135 LEU A N 1
ATOM 1086 C CA . LEU A 1 135 ? 19.797 -16.748 -16.344 1.00 93.75 135 LEU A CA 1
ATOM 1087 C C . LEU A 1 135 ? 20.207 -17.817 -17.377 1.00 93.75 135 LEU A C 1
ATOM 1089 O O . LEU A 1 135 ? 21.144 -17.636 -18.154 1.00 93.75 135 LEU A O 1
ATOM 1093 N N . ASN A 1 136 ? 19.500 -18.945 -17.427 1.00 94.69 136 ASN A N 1
ATOM 1094 C CA . ASN A 1 136 ? 19.775 -19.977 -18.426 1.00 94.69 136 ASN A CA 1
ATOM 1095 C C . ASN A 1 136 ? 19.390 -19.526 -19.844 1.00 94.69 136 ASN A C 1
ATOM 1097 O O . ASN A 1 136 ? 20.133 -19.813 -20.785 1.00 94.69 136 ASN A O 1
ATOM 1101 N N . ALA A 1 137 ? 18.278 -18.800 -19.998 1.00 94.94 137 ALA A N 1
ATOM 1102 C CA . ALA A 1 137 ? 17.860 -18.239 -21.282 1.00 94.94 137 ALA A CA 1
ATOM 1103 C C . ALA A 1 137 ? 18.886 -17.225 -21.817 1.00 94.94 137 ALA A C 1
ATOM 1105 O O . ALA A 1 137 ? 19.363 -17.368 -22.943 1.00 94.94 137 ALA A O 1
ATOM 1106 N N . THR A 1 138 ? 19.310 -16.278 -20.976 1.00 93.19 138 THR A N 1
ATOM 1107 C CA . THR A 1 138 ? 20.321 -15.265 -21.332 1.00 93.19 138 THR A CA 1
ATOM 1108 C C . THR A 1 138 ? 21.687 -15.878 -21.649 1.00 93.19 138 THR A C 1
ATOM 1110 O O . THR A 1 138 ? 22.370 -15.429 -22.571 1.00 93.19 138 THR A O 1
ATOM 1113 N N . ARG A 1 139 ? 22.095 -16.950 -20.951 1.00 97.12 139 ARG A N 1
ATOM 1114 C CA . ARG A 1 139 ? 23.328 -17.685 -21.284 1.00 97.12 139 ARG A CA 1
ATOM 1115 C C . ARG A 1 139 ? 23.262 -18.292 -22.686 1.00 97.12 139 ARG A C 1
ATOM 1117 O O . ARG A 1 139 ? 24.209 -18.139 -23.454 1.00 97.12 139 ARG A O 1
ATOM 1124 N N . LYS A 1 140 ? 22.142 -18.936 -23.024 1.00 96.19 140 LYS A N 1
ATOM 1125 C CA . LYS A 1 140 ? 21.942 -19.571 -24.333 1.00 96.19 140 LYS A CA 1
ATOM 1126 C C . LYS A 1 140 ? 21.941 -18.546 -25.471 1.00 96.19 140 LYS A C 1
ATOM 1128 O O . LYS A 1 140 ? 22.534 -18.789 -26.518 1.00 96.19 140 LYS A O 1
ATOM 1133 N N . GLU A 1 141 ? 21.313 -17.392 -25.262 1.00 96.25 141 GLU A N 1
ATOM 1134 C CA . GLU A 1 141 ? 21.322 -16.295 -26.234 1.00 96.25 141 GLU A CA 1
ATOM 1135 C C . GLU A 1 141 ? 22.739 -15.752 -26.463 1.00 96.25 141 GLU A C 1
ATOM 1137 O O . GLU A 1 141 ? 23.171 -15.606 -27.605 1.00 96.25 141 GLU A O 1
ATOM 1142 N N . LYS A 1 142 ? 23.508 -15.540 -25.388 1.00 96.44 142 LYS A N 1
ATOM 1143 C CA . LYS A 1 142 ? 24.899 -15.082 -25.487 1.00 96.44 142 LYS A CA 1
ATOM 1144 C C . LYS A 1 142 ? 25.777 -16.059 -26.272 1.00 96.44 142 LYS A C 1
ATOM 1146 O O . LYS A 1 142 ? 26.586 -15.627 -27.090 1.00 96.44 142 LYS A O 1
ATOM 1151 N N . GLU A 1 143 ? 25.617 -17.359 -26.037 1.00 96.88 143 GLU A N 1
ATOM 1152 C CA . GLU A 1 143 ? 26.318 -18.400 -26.795 1.00 96.88 143 GLU A CA 1
ATOM 1153 C C . GLU A 1 143 ? 25.945 -18.356 -28.283 1.00 96.88 143 GLU A C 1
ATOM 1155 O O . GLU A 1 143 ? 26.833 -18.388 -29.135 1.00 96.88 143 GLU A O 1
ATOM 1160 N N . SER A 1 144 ? 24.658 -18.192 -28.605 1.00 96.31 144 SER A N 1
ATOM 1161 C CA . SER A 1 144 ? 24.192 -18.030 -29.987 1.00 96.31 144 SER A CA 1
ATOM 1162 C C . SER A 1 144 ? 24.832 -16.814 -30.665 1.00 96.31 144 SER A C 1
ATOM 1164 O O . SER A 1 144 ? 25.459 -16.953 -31.717 1.00 96.31 144 SER A O 1
ATOM 1166 N N . LEU A 1 145 ? 24.762 -15.638 -30.036 1.00 97.44 145 LEU A N 1
ATOM 1167 C CA . LEU A 1 145 ? 25.343 -14.400 -30.570 1.00 97.44 145 LEU A CA 1
ATOM 1168 C C . LEU A 1 145 ? 26.858 -14.511 -30.781 1.00 97.44 145 LEU A C 1
ATOM 1170 O O . LEU A 1 145 ? 27.392 -14.009 -31.768 1.00 97.44 145 LEU A O 1
ATOM 1174 N N . GLN A 1 146 ? 27.563 -15.211 -29.890 1.00 96.69 146 GLN A N 1
ATOM 1175 C CA . GLN A 1 146 ? 28.997 -15.463 -30.032 1.00 96.69 146 GLN A CA 1
ATOM 1176 C C . GLN A 1 146 ? 29.310 -16.251 -31.317 1.00 96.69 146 GLN A C 1
ATOM 1178 O O . GLN A 1 146 ? 30.287 -15.947 -32.007 1.00 96.69 146 GLN A O 1
ATOM 1183 N N . THR A 1 147 ? 28.494 -17.256 -31.655 1.00 96.50 147 THR A N 1
ATOM 1184 C CA . THR A 1 147 ? 28.687 -18.049 -32.881 1.00 96.50 147 THR A CA 1
ATOM 1185 C C . THR A 1 147 ? 28.430 -17.233 -34.144 1.00 96.50 147 THR A C 1
ATOM 1187 O O . THR A 1 147 ? 29.218 -17.307 -35.089 1.00 96.50 147 THR A O 1
ATOM 1190 N N . GLU A 1 148 ? 27.393 -16.397 -34.136 1.00 97.44 148 GLU A N 1
ATOM 1191 C CA . GLU A 1 148 ? 27.051 -15.517 -35.254 1.00 97.44 148 GLU A CA 1
ATOM 1192 C C . GLU A 1 148 ? 28.124 -14.441 -35.483 1.00 97.44 148 GLU A C 1
ATOM 1194 O O . GLU A 1 148 ? 28.534 -14.193 -36.618 1.00 97.44 148 GLU A O 1
ATOM 1199 N N . LEU A 1 149 ? 28.676 -13.866 -34.409 1.00 96.94 149 LEU A N 1
ATOM 1200 C CA . LEU A 1 149 ? 29.787 -12.912 -34.481 1.00 96.94 149 LEU A CA 1
ATOM 1201 C C . LEU A 1 149 ? 31.031 -13.548 -35.122 1.00 96.94 149 LEU A C 1
ATOM 1203 O O . LEU A 1 149 ? 31.664 -12.965 -36.001 1.00 96.94 149 LEU A O 1
ATOM 1207 N N . ASN A 1 150 ? 31.367 -14.781 -34.742 1.00 96.69 150 ASN A N 1
ATOM 1208 C CA . ASN A 1 150 ? 32.504 -15.484 -35.337 1.00 96.69 150 ASN A CA 1
ATOM 1209 C C . ASN A 1 150 ? 32.276 -15.796 -36.828 1.00 96.69 150 ASN A C 1
ATOM 1211 O O . ASN A 1 150 ? 33.204 -15.671 -37.632 1.00 96.69 150 ASN A O 1
ATOM 1215 N N . ALA A 1 151 ? 31.052 -16.169 -37.212 1.00 97.06 151 ALA A N 1
ATOM 1216 C CA . ALA A 1 151 ? 30.695 -16.423 -38.606 1.00 97.06 151 ALA A CA 1
ATOM 1217 C C . ALA A 1 151 ? 30.760 -15.146 -39.463 1.00 97.06 151 ALA A C 1
ATOM 1219 O O . ALA A 1 151 ? 31.361 -15.153 -40.540 1.00 97.06 151 ALA A O 1
ATOM 1220 N N . THR A 1 152 ? 30.204 -14.038 -38.967 1.00 95.94 152 THR A N 1
ATOM 1221 C CA . THR A 1 152 ? 30.228 -12.733 -39.651 1.00 95.94 152 THR A CA 1
ATOM 1222 C C . THR A 1 152 ? 31.644 -12.183 -39.779 1.00 95.94 152 THR A C 1
ATOM 1224 O O . THR A 1 152 ? 32.010 -11.690 -40.846 1.00 95.94 152 THR A O 1
ATOM 1227 N N . LYS A 1 153 ? 32.485 -12.349 -38.751 1.00 97.38 153 LYS A N 1
ATOM 1228 C CA . LYS A 1 153 ? 33.906 -11.991 -38.817 1.00 97.38 153 LYS A CA 1
ATOM 1229 C C . LYS A 1 153 ? 34.634 -12.758 -39.923 1.00 97.38 153 LYS A C 1
ATOM 1231 O O . LYS A 1 153 ? 35.284 -12.146 -40.759 1.00 97.38 153 LYS A O 1
ATOM 1236 N N . LYS A 1 154 ? 34.442 -14.079 -40.003 1.00 97.00 154 LYS A N 1
ATOM 1237 C CA . LYS A 1 154 ? 35.040 -14.904 -41.065 1.00 97.00 154 LYS A CA 1
ATOM 1238 C C . LYS A 1 154 ? 34.569 -14.489 -42.466 1.00 97.00 154 LYS A C 1
ATOM 1240 O O . LYS A 1 154 ? 35.358 -14.500 -43.409 1.00 97.00 154 LYS A O 1
ATOM 1245 N N . ALA A 1 155 ? 33.291 -14.137 -42.613 1.00 96.50 155 ALA A N 1
ATOM 1246 C CA . ALA A 1 155 ? 32.752 -13.644 -43.878 1.00 96.50 155 ALA A CA 1
ATOM 1247 C C . ALA A 1 155 ? 33.370 -12.294 -44.276 1.00 96.50 155 ALA A C 1
ATOM 1249 O O . ALA A 1 155 ? 33.712 -12.107 -45.444 1.00 96.50 155 ALA A O 1
ATOM 1250 N N . LYS A 1 156 ? 33.569 -11.389 -43.308 1.00 97.00 156 LYS A N 1
ATOM 1251 C CA . LYS A 1 156 ? 34.260 -10.113 -43.518 1.00 97.00 156 LYS A CA 1
ATOM 1252 C C . LYS A 1 156 ? 35.700 -10.327 -43.985 1.00 97.00 156 LYS A C 1
ATOM 1254 O O . LYS A 1 156 ? 36.059 -9.784 -45.023 1.00 97.00 156 LYS A O 1
ATOM 1259 N N . ASP A 1 157 ? 36.471 -11.164 -43.293 1.00 96.88 157 ASP A N 1
ATOM 1260 C CA . ASP A 1 157 ? 37.867 -11.452 -43.658 1.00 96.88 157 ASP A CA 1
ATOM 1261 C C . ASP A 1 157 ? 37.960 -12.042 -45.083 1.00 96.88 157 ASP A C 1
ATOM 1263 O O . ASP A 1 157 ? 38.854 -11.723 -45.868 1.00 96.88 157 ASP A O 1
ATOM 1267 N N . SER A 1 158 ? 36.994 -12.888 -45.463 1.00 96.88 158 SER A N 1
ATOM 1268 C CA . SER A 1 158 ? 36.916 -13.432 -46.823 1.00 96.88 158 SER A CA 1
ATOM 1269 C C . SER A 1 158 ? 36.565 -12.380 -47.879 1.00 96.88 158 SER A C 1
ATOM 1271 O O . SER A 1 158 ? 36.984 -12.527 -49.029 1.00 96.88 158 SER A O 1
ATOM 1273 N N . LEU A 1 159 ? 35.749 -11.382 -47.535 1.00 97.00 159 LEU A N 1
ATOM 1274 C CA . LEU A 1 159 ? 35.378 -10.297 -48.439 1.00 97.00 159 LEU A CA 1
ATOM 1275 C C . LEU A 1 159 ? 36.537 -9.316 -48.624 1.00 97.00 159 LEU A C 1
ATOM 1277 O O . LEU A 1 159 ? 36.786 -8.896 -49.749 1.00 97.00 159 LEU A O 1
ATOM 1281 N N . GLU A 1 160 ? 37.262 -9.016 -47.550 1.00 96.44 160 GLU A N 1
ATOM 1282 C CA . GLU A 1 160 ? 38.470 -8.185 -47.566 1.00 96.44 160 GLU A CA 1
ATOM 1283 C C . GLU A 1 160 ? 39.510 -8.769 -48.528 1.00 96.44 160 GLU A C 1
ATOM 1285 O O . GLU A 1 160 ? 39.876 -8.120 -49.501 1.00 96.44 160 GLU A O 1
ATOM 1290 N N . LYS A 1 161 ? 39.816 -10.068 -48.410 1.00 96.88 161 LYS A N 1
ATOM 1291 C CA . LYS A 1 161 ? 40.715 -10.752 -49.355 1.00 96.88 161 LYS A CA 1
ATOM 1292 C C . LYS A 1 161 ? 40.244 -10.686 -50.816 1.00 96.88 161 LYS A C 1
ATOM 1294 O O . LYS A 1 161 ? 41.058 -10.662 -51.736 1.00 96.88 161 LYS A O 1
ATOM 1299 N N . ARG A 1 162 ? 38.927 -10.718 -51.058 1.00 96.94 162 ARG A N 1
ATOM 1300 C CA . ARG A 1 162 ? 38.377 -10.573 -52.417 1.00 96.94 162 ARG A CA 1
ATOM 1301 C C . ARG A 1 162 ? 38.549 -9.156 -52.952 1.00 96.94 162 ARG A C 1
ATOM 1303 O O . ARG A 1 162 ? 38.709 -9.002 -54.156 1.00 96.94 162 ARG A O 1
ATOM 1310 N N . MET A 1 163 ? 38.459 -8.153 -52.087 1.00 96.56 163 MET A N 1
ATOM 1311 C CA . MET A 1 163 ? 38.658 -6.755 -52.449 1.00 96.56 163 MET A CA 1
ATOM 1312 C C . MET A 1 163 ? 40.110 -6.513 -52.867 1.00 96.56 163 MET A C 1
ATOM 1314 O O . MET A 1 163 ? 40.322 -5.979 -53.951 1.00 96.56 163 MET A O 1
ATOM 1318 N N . ASP A 1 164 ? 41.072 -7.044 -52.109 1.00 96.19 164 ASP A N 1
ATOM 1319 C CA . ASP A 1 164 ? 42.504 -6.965 -52.437 1.00 96.19 164 ASP A CA 1
ATOM 1320 C C . ASP A 1 164 ? 42.832 -7.625 -53.795 1.00 96.19 164 ASP A C 1
ATOM 1322 O O . ASP A 1 164 ? 43.633 -7.118 -54.583 1.00 96.19 164 ASP A O 1
ATOM 1326 N N . ASP A 1 165 ? 42.187 -8.759 -54.107 1.00 96.38 165 ASP A N 1
ATOM 1327 C CA . ASP A 1 165 ? 42.328 -9.446 -55.403 1.00 96.38 165 ASP A CA 1
ATOM 1328 C C . ASP A 1 165 ? 41.754 -8.614 -56.564 1.00 96.38 165 ASP A C 1
ATOM 1330 O O . ASP A 1 165 ? 42.331 -8.573 -57.652 1.00 96.38 165 ASP A O 1
ATOM 1334 N N . PHE A 1 166 ? 40.629 -7.925 -56.346 1.00 96.44 166 PHE A N 1
ATOM 1335 C CA . PHE A 1 166 ? 40.077 -7.002 -57.339 1.00 96.44 166 PHE A CA 1
ATOM 1336 C C . PHE A 1 166 ? 40.964 -5.775 -57.548 1.00 96.44 166 PHE A C 1
ATOM 1338 O O . PHE A 1 166 ? 41.172 -5.390 -58.697 1.00 96.44 166 PHE A O 1
ATOM 1345 N N . GLU A 1 167 ? 41.498 -5.192 -56.476 1.00 94.94 167 GLU A N 1
ATOM 1346 C CA . GLU A 1 167 ? 42.414 -4.049 -56.542 1.00 94.94 167 GLU A CA 1
ATOM 1347 C C . GLU A 1 167 ? 43.685 -4.418 -57.319 1.00 94.94 167 GLU A C 1
ATOM 1349 O O . GLU A 1 167 ? 44.028 -3.758 -58.298 1.00 94.94 167 GLU A O 1
ATOM 1354 N N . SER A 1 168 ? 44.270 -5.584 -57.024 1.00 94.94 168 SER A N 1
ATOM 1355 C CA . SER A 1 168 ? 45.428 -6.117 -57.759 1.00 94.94 168 SER A CA 1
ATOM 1356 C C . SER A 1 168 ? 45.150 -6.315 -59.258 1.00 94.94 168 SER A C 1
ATOM 1358 O O . SER A 1 168 ? 46.002 -6.043 -60.107 1.00 94.94 168 SER A O 1
ATOM 1360 N N . LYS A 1 169 ? 43.949 -6.793 -59.620 1.00 94.94 169 LYS A N 1
ATOM 1361 C CA . LYS A 1 169 ? 43.534 -6.948 -61.028 1.00 94.94 169 LYS A CA 1
ATOM 1362 C C . LYS A 1 169 ? 43.321 -5.606 -61.720 1.00 94.94 169 LYS A C 1
ATOM 1364 O O . LYS A 1 169 ? 43.623 -5.487 -62.907 1.00 94.94 169 LYS A O 1
ATOM 1369 N N . TYR A 1 170 ? 42.781 -4.625 -61.001 1.00 94.19 170 TYR A N 1
ATOM 1370 C CA . TYR A 1 170 ? 42.577 -3.280 -61.519 1.00 94.19 170 TYR A CA 1
ATOM 1371 C C . TYR A 1 170 ? 43.917 -2.608 -61.831 1.00 94.19 170 TYR A C 1
ATOM 1373 O O . TYR A 1 170 ? 44.108 -2.141 -62.953 1.00 94.19 170 TYR A O 1
ATOM 1381 N N . ASP A 1 171 ? 44.875 -2.666 -60.905 1.00 93.00 171 ASP A N 1
ATOM 1382 C CA . ASP A 1 171 ? 46.224 -2.127 -61.110 1.00 93.00 171 ASP A CA 1
ATOM 1383 C C . ASP A 1 171 ? 46.919 -2.766 -62.319 1.00 93.00 171 ASP A C 1
ATOM 1385 O O . ASP A 1 171 ? 47.501 -2.069 -63.152 1.00 93.00 171 ASP A O 1
ATOM 1389 N N . HIS A 1 172 ? 46.788 -4.088 -62.480 1.00 91.38 172 HIS A N 1
ATOM 1390 C CA . HIS A 1 172 ? 47.345 -4.800 -63.630 1.00 91.38 172 HIS A CA 1
ATOM 1391 C C . HIS A 1 172 ? 46.759 -4.326 -64.971 1.00 91.38 172 HIS A C 1
ATOM 1393 O O . HIS A 1 172 ? 47.497 -4.149 -65.944 1.00 91.38 172 HIS A O 1
ATOM 1399 N N . LEU A 1 173 ? 45.441 -4.097 -65.034 1.00 91.44 173 LEU A N 1
ATOM 1400 C CA . LEU A 1 173 ? 44.786 -3.560 -66.231 1.00 91.44 173 LEU A CA 1
ATOM 1401 C C . LEU A 1 173 ? 45.248 -2.136 -66.543 1.00 91.44 173 LEU A C 1
ATOM 1403 O O . LEU A 1 173 ? 45.478 -1.821 -67.710 1.00 91.44 173 LEU A O 1
ATOM 1407 N N . ILE A 1 174 ? 45.402 -1.290 -65.521 1.00 90.62 174 ILE A N 1
ATOM 1408 C CA . ILE A 1 174 ? 45.917 0.072 -65.687 1.00 90.62 174 ILE A CA 1
ATOM 1409 C C . ILE A 1 174 ? 47.328 0.036 -66.286 1.00 90.62 174 ILE A C 1
ATOM 1411 O O . ILE A 1 174 ? 47.578 0.746 -67.259 1.00 90.62 174 ILE A O 1
ATOM 1415 N N . SER A 1 175 ? 48.224 -0.827 -65.791 1.00 88.31 175 SER A N 1
ATOM 1416 C CA . SER A 1 175 ? 49.562 -0.997 -66.382 1.00 88.31 175 SER A CA 1
ATOM 1417 C C . SER A 1 175 ? 49.501 -1.421 -67.854 1.00 88.31 175 SER A C 1
ATOM 1419 O O . SER A 1 175 ? 50.163 -0.819 -68.693 1.00 88.31 175 SER A O 1
ATOM 1421 N N . LEU A 1 176 ? 48.652 -2.399 -68.193 1.00 88.44 176 LEU A N 1
ATOM 1422 C CA . LEU A 1 176 ? 48.518 -2.892 -69.569 1.00 88.44 176 LEU A CA 1
ATOM 1423 C C . LEU A 1 176 ? 48.004 -1.817 -70.544 1.00 88.44 176 LEU A C 1
ATOM 1425 O O . LEU A 1 176 ? 48.373 -1.816 -71.718 1.00 88.44 176 LEU A O 1
ATOM 1429 N N . LEU A 1 177 ? 47.146 -0.911 -70.067 1.00 81.81 177 LEU A N 1
ATOM 1430 C CA . LEU A 1 177 ? 46.596 0.181 -70.870 1.00 81.81 177 LEU A CA 1
ATOM 1431 C C . LEU A 1 177 ? 47.608 1.320 -71.070 1.00 81.81 177 LEU A C 1
ATOM 1433 O O . LEU A 1 177 ? 47.638 1.930 -72.136 1.00 81.81 177 LEU A O 1
ATOM 1437 N N . VAL A 1 178 ? 48.434 1.599 -70.057 1.00 75.88 178 VAL A N 1
ATOM 1438 C CA . VAL A 1 178 ? 49.487 2.628 -70.108 1.00 75.88 178 VAL A CA 1
ATOM 1439 C C . VAL A 1 178 ? 50.644 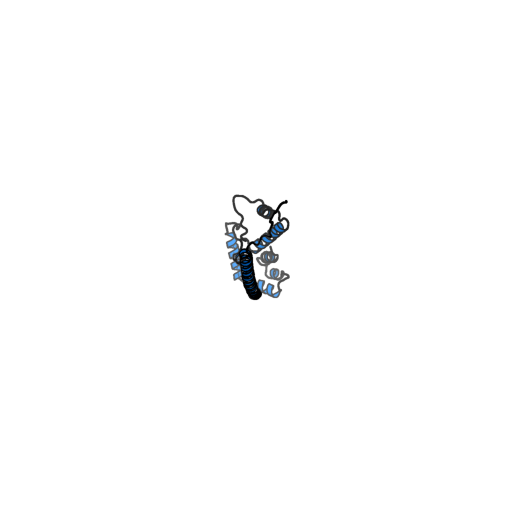2.209 -71.025 1.00 75.88 178 VAL A C 1
ATOM 1441 O O . VAL A 1 178 ? 51.215 3.062 -71.701 1.00 75.88 178 VAL A O 1
ATOM 1444 N N . ASP A 1 179 ? 50.934 0.909 -71.123 1.00 63.28 179 ASP A N 1
ATOM 1445 C CA . ASP A 1 179 ? 52.003 0.364 -71.971 1.00 63.28 179 ASP A CA 1
ATOM 1446 C C . ASP A 1 179 ? 51.594 0.124 -73.441 1.00 63.28 179 ASP A C 1
ATOM 1448 O O . ASP A 1 179 ? 52.398 -0.398 -74.215 1.00 63.28 179 ASP A O 1
ATOM 1452 N N . GLN A 1 180 ? 50.381 0.497 -73.884 1.00 55.94 180 GLN A N 1
ATOM 1453 C CA . GLN A 1 180 ? 50.025 0.420 -75.310 1.00 55.94 180 GLN A CA 1
ATOM 1454 C C . GLN A 1 180 ? 50.706 1.545 -76.118 1.00 55.94 180 GLN A C 1
ATOM 1456 O O . GLN A 1 180 ? 50.314 2.709 -75.997 1.00 55.94 180 GLN A O 1
ATOM 1461 N N . PRO A 1 181 ? 51.667 1.250 -77.021 1.00 51.78 181 PRO A N 1
ATOM 1462 C CA . PRO A 1 181 ? 52.175 2.257 -77.938 1.00 51.78 181 PRO A CA 1
ATOM 1463 C C . PRO A 1 181 ? 51.083 2.625 -78.948 1.00 51.78 181 PRO A C 1
ATOM 1465 O O . PRO A 1 181 ? 50.570 1.776 -79.682 1.00 51.78 181 PRO A O 1
ATOM 1468 N N . SER A 1 182 ? 50.757 3.917 -79.003 1.00 53.19 182 SER A N 1
ATOM 1469 C CA . SER A 1 182 ? 49.904 4.525 -80.025 1.00 53.19 182 SER A CA 1
ATOM 1470 C C . SER A 1 182 ? 50.413 4.173 -81.428 1.00 53.19 182 SER A C 1
ATOM 1472 O O . SER A 1 182 ? 51.314 4.823 -81.958 1.00 53.19 182 SER A O 1
ATOM 1474 N N . SER A 1 183 ? 49.805 3.170 -82.056 1.00 53.09 183 SER A N 1
ATOM 1475 C CA . SER A 1 183 ? 49.914 2.921 -83.492 1.00 53.09 183 SER A CA 1
ATOM 1476 C C . SER A 1 183 ? 48.624 3.400 -84.154 1.00 53.09 183 SER A C 1
ATOM 1478 O O . SER A 1 183 ? 47.633 2.683 -84.255 1.00 53.09 183 SER A O 1
ATOM 1480 N N . ALA A 1 184 ? 48.626 4.670 -84.562 1.00 50.72 184 ALA A N 1
ATOM 1481 C CA . ALA A 1 184 ? 47.574 5.241 -85.395 1.00 50.72 184 ALA A CA 1
ATOM 1482 C C . ALA A 1 184 ? 47.608 4.611 -86.808 1.00 50.72 184 ALA A C 1
ATOM 1484 O O . ALA A 1 184 ? 48.702 4.398 -87.343 1.00 50.72 184 ALA A O 1
ATOM 1485 N N . PRO A 1 185 ? 46.458 4.345 -87.460 1.00 47.38 185 PRO A N 1
ATOM 1486 C CA . PRO A 1 185 ? 46.431 3.949 -88.862 1.00 47.38 185 PRO A CA 1
ATOM 1487 C C . PRO A 1 185 ? 46.719 5.151 -89.778 1.00 47.38 185 PRO A C 1
ATOM 1489 O O . PRO A 1 185 ? 46.287 6.273 -89.525 1.00 47.38 185 PRO A O 1
ATOM 1492 N N . SER A 1 186 ? 47.462 4.886 -90.855 1.00 46.56 186 SER A N 1
ATOM 1493 C CA . SER A 1 186 ? 47.949 5.848 -91.854 1.00 46.56 186 SER A CA 1
ATOM 1494 C C . SER A 1 186 ? 46.863 6.688 -92.541 1.00 46.56 186 SER A C 1
ATOM 1496 O O . SER A 1 186 ? 45.786 6.200 -92.869 1.00 46.56 186 SER A O 1
ATOM 1498 N N . THR A 1 187 ? 47.216 7.920 -92.916 1.00 39.12 187 THR A N 1
ATOM 1499 C CA . THR A 1 187 ? 46.641 8.618 -94.079 1.00 39.12 187 THR A CA 1
ATOM 1500 C C . THR A 1 187 ? 47.753 9.406 -94.770 1.00 39.12 187 THR A C 1
ATOM 1502 O O . THR A 1 187 ? 48.076 10.524 -94.376 1.00 39.12 187 THR A O 1
ATOM 1505 N N . SER A 1 188 ? 48.359 8.813 -95.801 1.00 46.12 188 SER A N 1
ATOM 1506 C CA . SER A 1 188 ? 49.144 9.553 -96.790 1.00 46.12 188 SER A CA 1
ATOM 1507 C C . SER A 1 188 ? 48.199 10.029 -97.885 1.00 46.12 188 SER A C 1
ATOM 1509 O O . SER A 1 188 ? 47.626 9.227 -98.619 1.00 46.12 188 SER A O 1
ATOM 1511 N N . GLN A 1 189 ? 48.040 11.345 -97.982 1.00 51.59 189 GLN A N 1
ATOM 1512 C CA . GLN A 1 189 ? 47.541 11.997 -99.184 1.00 51.59 189 GLN A CA 1
ATOM 1513 C C . GLN A 1 189 ? 48.638 11.965 -100.252 1.00 51.59 189 GLN A C 1
ATOM 1515 O O . GLN A 1 189 ? 49.770 12.357 -99.974 1.00 51.59 189 GLN A O 1
ATOM 1520 N N . GLN A 1 190 ? 48.303 11.572 -101.481 1.00 48.50 190 GLN A N 1
ATOM 1521 C CA . GLN A 1 190 ? 49.065 12.006 -102.648 1.00 48.50 190 GLN A CA 1
ATOM 1522 C C . GLN A 1 190 ? 48.116 12.242 -103.827 1.00 48.50 190 GLN A C 1
ATOM 1524 O O . GLN A 1 190 ? 47.488 11.322 -104.349 1.00 48.50 190 GLN A O 1
ATOM 1529 N N . SER A 1 191 ? 47.988 13.519 -104.181 1.00 53.75 191 SER A N 1
ATOM 1530 C CA . SER A 1 191 ? 47.231 14.040 -105.315 1.00 53.75 191 SER A CA 1
ATOM 1531 C C . SER A 1 191 ? 48.051 13.977 -106.611 1.00 53.75 191 SER A C 1
ATOM 1533 O O . SER A 1 191 ? 49.223 14.340 -106.618 1.00 53.75 191 SER A O 1
ATOM 1535 N N . THR A 1 192 ? 47.386 13.538 -107.682 1.00 51.59 192 THR A N 1
ATOM 1536 C CA . THR A 1 192 ? 47.460 13.965 -109.100 1.00 51.59 192 THR A CA 1
ATOM 1537 C C . THR A 1 192 ? 48.749 14.597 -109.663 1.00 51.59 192 THR A C 1
ATOM 1539 O O . THR A 1 192 ? 49.067 15.746 -109.347 1.00 51.59 192 THR A O 1
ATOM 1542 N N . SER A 1 193 ? 49.338 13.966 -110.686 1.00 51.91 193 SER A N 1
ATOM 1543 C CA . SER A 1 193 ? 49.302 14.398 -112.107 1.00 51.91 193 SER A CA 1
ATOM 1544 C C . SER A 1 193 ? 49.821 13.282 -113.007 1.00 51.91 193 SER A C 1
ATOM 1546 O O . SER A 1 193 ? 50.767 12.589 -112.575 1.00 51.91 193 SER A O 1
#

pLDDT: mean 77.49, std 15.7, range [39.12, 97.44]

Secondary structure (DSSP, 8-state):
--HHHHHIIIIISSS-HHHHTT---TTS-HHHHHHIIIIIITSHHHHHHHHHHHHHHHT--S-SSSSPPPHHHHHHHHHHHHHHHHH-TTS-HHHHHHHHH-SPPTTS----S-PPPHHHHT-----HHHHHHHHHHHHHHHHHHHHHHHHHHHHHHHHHHHHHHHHHHHHHHHHHHHT----PPP-------

InterPro domains:
  IPR004252 Probable transposase, Ptta/En/Spm, plant [PF03004] (30-81)

Mean predicted aligned error: 20.32 Å

Radius of gyration: 45.35 Å; Cα contacts (8 Å, |Δi|>4): 47; chains: 1; bounding box: 79×50×149 Å